Protein AF-A0A162JSU0-F1 (afdb_monomer)

Solvent-accessible surface area (backbone atoms only — not comparable to full-atom values): 11724 Å² total; per-residue (Å²): 136,84,83,82,78,82,77,82,79,79,75,83,67,74,73,76,82,69,76,77,49,70,70,57,51,49,60,60,46,55,93,64,70,74,73,91,55,86,62,48,56,55,68,79,64,43,77,61,47,75,46,80,57,93,50,35,40,37,35,24,47,92,90,39,80,76,45,76,42,82,47,71,96,59,81,68,54,66,90,44,34,64,65,50,47,54,54,45,4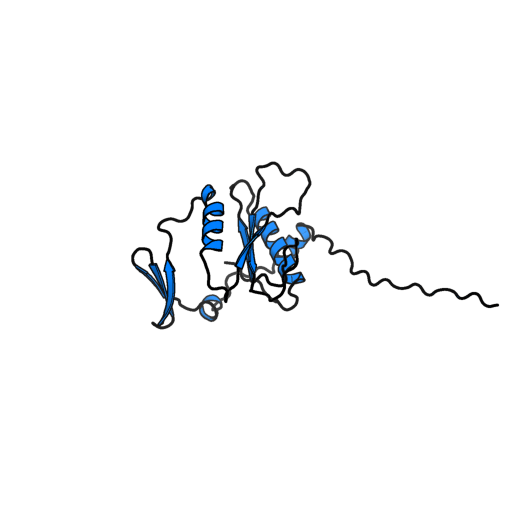6,72,71,52,59,71,71,89,75,27,48,62,44,78,45,72,79,72,88,66,84,75,85,71,59,93,83,71,64,48,40,34,38,35,34,28,49,77,66,100,74,88,88,74,101,61,90,66,40,63,45,49,79,43,78,48,71,45,63,70,53,90,82,65,53,70,67,59,55,48,51,54,43,49,52,57,52,48,49,31,40,73,48,28,81,84,59,89,77,84,83,87,133

InterPro domains:
  IPR040976 Fungal-type protein kinase [PF17667] (128-181)

Sequence (181 aa):
MPMNHPSPVTDFSCPPILAMDDDEIFQNIDGRMHGPMSGFIDKYFGRFQHTYQGSILELRKDERICGRYTVPSAAPLPNSFLPWFSDFATCELDSARGSWHTFSDNTVAEEKSACDYSVGFALHMPTSSVSGVKMQWDCAQVVGQFHPNDYLPYQDGLIQLCRSAHDVFISQPTRLFLHGL

Secondary structure (DSSP, 8-state):
-PPPPPPP---------PPPPHHHHHHHHTTT-----TTHIIIII---EEEEETTEEEEEETTEEEEEEE--SSPPPHHHHHHHHHHHHHH---TTS-EEEEEE--S--S---TT---EEEEEEP--S----SS--GGGEEEEEEE-SSTTS-HHHHHHHHHHHHHHHHHH-TT-------

Nearest PDB structures (foldseek):
  5vaf-assembly1_A  TM=5.004E-01  e=3.834E+00  Streptococcus gordonii
  7nky-assembly1_O  TM=2.509E-01  e=3.187E+00  Saccharomyces cerevisiae
  3e99-assembly1_A  TM=1.906E-01  e=2.997E+00  Burkholderia mallei ATCC 23344
  8p0w-assembly1_G  TM=2.218E-01  e=5.899E+00  Homo sapiens
  8p0w-assembly1_C  TM=2.180E-01  e=7.095E+00  Homo sapiens

Structure (mmCIF, N/CA/C/O backbone):
data_AF-A0A162JSU0-F1
#
_entry.id   AF-A0A162JSU0-F1
#
loop_
_atom_site.group_PDB
_atom_site.id
_atom_site.type_symbol
_atom_site.label_atom_id
_atom_site.label_alt_id
_atom_site.label_comp_id
_atom_site.label_asym_id
_atom_site.label_entity_id
_atom_site.label_seq_id
_atom_site.pdbx_PDB_ins_code
_atom_site.Cartn_x
_atom_site.Cartn_y
_atom_site.Cartn_z
_atom_site.occupancy
_atom_site.B_iso_or_equiv
_atom_site.auth_seq_id
_atom_site.auth_comp_id
_atom_site.auth_asym_id
_atom_site.auth_atom_id
_atom_site.pdbx_PDB_model_num
ATOM 1 N N . MET A 1 1 ? 33.461 2.318 59.985 1.00 44.62 1 MET A N 1
ATOM 2 C CA . MET A 1 1 ? 32.790 2.922 58.816 1.00 44.62 1 MET A CA 1
ATOM 3 C C . MET A 1 1 ? 32.563 1.821 57.792 1.00 44.62 1 MET A C 1
ATOM 5 O O . MET A 1 1 ? 33.555 1.234 57.378 1.00 44.62 1 MET A O 1
ATOM 9 N N . PRO A 1 2 ? 31.315 1.456 57.463 1.00 40.47 2 PRO A N 1
ATOM 10 C CA . PRO A 1 2 ? 31.041 0.469 56.425 1.00 40.47 2 PRO A CA 1
ATOM 11 C C . PRO A 1 2 ? 31.087 1.146 55.046 1.00 40.47 2 PRO A C 1
ATOM 13 O O . PRO A 1 2 ? 30.517 2.221 54.865 1.00 40.47 2 PRO A O 1
ATOM 16 N N . MET A 1 3 ? 31.797 0.544 54.089 1.00 39.72 3 MET A N 1
ATOM 17 C CA . MET A 1 3 ? 31.759 0.972 52.690 1.00 39.72 3 MET A CA 1
ATOM 18 C C . MET A 1 3 ? 30.447 0.499 52.061 1.00 39.72 3 MET A C 1
ATOM 20 O O . MET A 1 3 ? 30.190 -0.700 51.978 1.00 39.72 3 MET A O 1
ATOM 24 N N . ASN A 1 4 ? 29.621 1.452 51.629 1.00 43.53 4 ASN A N 1
ATOM 25 C CA . ASN A 1 4 ? 28.471 1.195 50.772 1.00 43.53 4 ASN A CA 1
ATOM 26 C C . ASN A 1 4 ? 28.971 0.706 49.408 1.00 43.53 4 ASN A C 1
ATOM 28 O O . ASN A 1 4 ? 29.636 1.452 48.690 1.00 43.53 4 ASN A O 1
ATOM 32 N N . HIS A 1 5 ? 28.622 -0.522 49.035 1.00 45.00 5 HIS A N 1
ATOM 33 C CA . HIS A 1 5 ? 28.646 -0.932 47.635 1.00 45.00 5 HIS A CA 1
ATOM 34 C C . HIS A 1 5 ? 27.428 -0.319 46.927 1.00 45.00 5 HIS A C 1
ATOM 36 O O . HIS A 1 5 ? 26.309 -0.495 47.414 1.00 45.00 5 HIS A O 1
ATOM 42 N N . PRO A 1 6 ? 27.597 0.392 45.799 1.00 46.72 6 PRO A N 1
ATOM 43 C CA . PRO A 1 6 ? 26.465 0.780 44.976 1.00 46.72 6 PRO A CA 1
ATOM 44 C C . PRO A 1 6 ? 25.964 -0.449 44.207 1.00 46.72 6 PRO A C 1
ATOM 46 O O . PRO A 1 6 ? 26.736 -1.135 43.538 1.00 46.72 6 PRO A O 1
ATOM 49 N N . SER A 1 7 ? 24.667 -0.736 44.319 1.00 43.66 7 SER A N 1
ATOM 50 C CA . SER A 1 7 ? 23.987 -1.715 43.469 1.00 43.66 7 SER A CA 1
ATOM 51 C C . SER A 1 7 ? 24.085 -1.291 41.998 1.00 43.66 7 SER A C 1
ATOM 53 O O . SER A 1 7 ? 23.970 -0.095 41.712 1.00 43.66 7 SER A O 1
ATOM 55 N N . PRO A 1 8 ? 24.262 -2.227 41.050 1.00 39.06 8 PRO A N 1
ATOM 56 C CA . PRO A 1 8 ? 24.269 -1.889 39.637 1.00 39.06 8 PRO A CA 1
ATOM 57 C C . PRO A 1 8 ? 22.857 -1.466 39.223 1.00 39.06 8 PRO A C 1
ATOM 59 O O . PRO A 1 8 ? 21.909 -2.247 39.303 1.00 39.06 8 PRO A O 1
ATOM 62 N N . VAL A 1 9 ? 22.725 -0.210 38.798 1.00 44.72 9 VAL A N 1
ATOM 63 C CA . VAL A 1 9 ? 21.535 0.287 38.106 1.00 44.72 9 VAL A CA 1
ATOM 64 C C . VAL A 1 9 ? 21.450 -0.499 36.804 1.00 44.72 9 VAL A C 1
ATOM 66 O O . VAL A 1 9 ? 22.294 -0.345 35.924 1.00 44.72 9 VAL A O 1
ATOM 69 N N . THR A 1 10 ? 20.488 -1.414 36.718 1.00 42.56 10 THR A N 1
ATOM 70 C CA . THR A 1 10 ? 20.175 -2.099 35.466 1.00 42.56 10 THR A CA 1
ATOM 71 C C . THR A 1 10 ? 19.497 -1.067 34.582 1.00 42.56 10 THR A C 1
ATOM 73 O O . THR A 1 10 ? 18.320 -0.757 34.754 1.00 42.56 10 THR A O 1
ATOM 76 N N . ASP A 1 11 ? 20.293 -0.451 33.718 1.00 36.88 11 ASP A N 1
ATOM 77 C CA . ASP A 1 11 ? 19.812 0.450 32.689 1.00 36.88 11 ASP A CA 1
ATOM 78 C C . ASP A 1 11 ? 18.966 -0.388 31.724 1.00 36.88 11 ASP A C 1
ATOM 80 O O . ASP A 1 11 ? 19.491 -1.189 30.949 1.00 36.88 11 ASP A O 1
ATOM 84 N N . PHE A 1 12 ? 17.640 -0.269 31.820 1.00 40.31 12 PHE A N 1
ATOM 85 C CA . PHE A 1 12 ? 16.712 -0.783 30.813 1.00 40.31 12 PHE A CA 1
ATOM 86 C C . PHE A 1 12 ? 16.782 0.132 29.589 1.00 40.31 12 PHE A C 1
ATOM 88 O O . PHE A 1 12 ? 15.798 0.753 29.188 1.00 40.31 12 PHE A O 1
ATOM 95 N N . SER A 1 13 ? 17.971 0.234 29.005 1.00 37.16 13 SER A N 1
ATOM 96 C CA . SER A 1 13 ? 18.109 0.736 27.655 1.00 37.16 13 SER A CA 1
ATOM 97 C C . SER A 1 13 ? 17.424 -0.297 26.770 1.00 37.16 13 SER A C 1
ATOM 99 O O . SER A 1 13 ? 17.858 -1.451 26.706 1.00 37.16 13 SER A O 1
ATOM 101 N N . CYS A 1 14 ? 16.292 0.082 26.164 1.00 32.22 14 CYS A N 1
ATOM 102 C CA . CYS A 1 14 ? 15.727 -0.680 25.056 1.00 32.22 14 CYS A CA 1
ATOM 103 C C . CYS A 1 14 ? 16.890 -1.014 24.119 1.00 32.22 14 CYS A C 1
ATOM 105 O O . CYS A 1 14 ? 17.626 -0.089 23.755 1.00 32.22 14 CYS A O 1
ATOM 107 N N . PRO A 1 15 ? 17.091 -2.291 23.745 1.00 34.84 15 PRO A N 1
ATOM 108 C CA . PRO A 1 15 ? 18.118 -2.596 22.771 1.00 34.84 15 PRO A CA 1
ATOM 109 C C . PRO A 1 15 ? 17.859 -1.708 21.549 1.00 34.84 15 PRO A C 1
ATOM 111 O O . PRO A 1 15 ? 16.688 -1.498 21.196 1.00 34.84 15 PRO A O 1
ATOM 114 N N . PRO A 1 16 ? 18.909 -1.130 20.938 1.00 43.69 16 PRO A N 1
ATOM 115 C CA . PRO A 1 16 ? 18.739 -0.474 19.654 1.00 43.69 16 PRO A CA 1
ATOM 116 C C . PRO A 1 16 ? 17.985 -1.462 18.773 1.00 43.69 16 PRO A C 1
ATOM 118 O O . PRO A 1 16 ? 18.331 -2.644 18.767 1.00 43.69 16 PRO A O 1
ATOM 121 N N . ILE A 1 17 ? 16.911 -1.001 18.127 1.00 50.44 17 ILE A N 1
ATOM 122 C CA . ILE A 1 17 ? 16.210 -1.778 17.107 1.00 50.44 17 ILE A CA 1
ATOM 123 C C . ILE A 1 17 ? 17.304 -2.136 16.106 1.00 50.44 17 ILE A C 1
ATOM 125 O O . ILE A 1 17 ? 17.739 -1.280 15.336 1.00 50.44 17 ILE A O 1
ATOM 129 N N . LEU A 1 18 ? 17.849 -3.348 16.224 1.00 47.66 18 LEU A N 1
ATOM 130 C CA . LEU A 1 18 ? 18.763 -3.890 15.242 1.00 47.66 18 LEU A CA 1
ATOM 131 C C . LEU A 1 18 ? 17.946 -3.853 13.965 1.00 47.66 18 LEU A C 1
ATOM 133 O O . LEU A 1 18 ? 16.843 -4.399 13.931 1.00 47.66 18 LEU A O 1
ATOM 137 N N . ALA A 1 19 ? 18.423 -3.091 12.983 1.00 58.75 19 ALA A N 1
ATOM 138 C CA . ALA A 1 19 ? 17.844 -3.129 11.657 1.00 58.75 19 ALA A CA 1
ATOM 139 C C . ALA A 1 19 ? 17.749 -4.612 11.286 1.00 58.75 19 ALA A C 1
ATOM 141 O O . ALA A 1 19 ? 18.774 -5.295 11.301 1.00 58.75 19 ALA A O 1
ATOM 142 N N . MET A 1 20 ? 16.525 -5.116 11.097 1.00 66.12 20 MET A N 1
ATOM 143 C CA . MET A 1 20 ? 16.338 -6.498 10.673 1.00 66.12 20 MET A CA 1
ATOM 144 C C . MET A 1 20 ? 17.132 -6.683 9.384 1.00 66.12 20 MET A C 1
ATOM 146 O O . MET A 1 20 ? 17.005 -5.886 8.451 1.00 66.12 20 MET A O 1
ATOM 150 N N . ASP A 1 21 ? 17.960 -7.715 9.374 1.00 79.50 21 ASP A N 1
ATOM 151 C CA . ASP A 1 21 ? 18.640 -8.182 8.176 1.00 79.50 21 ASP A CA 1
ATOM 152 C C . ASP A 1 21 ? 17.596 -8.688 7.164 1.00 79.50 21 ASP A C 1
ATOM 154 O O . ASP A 1 21 ? 16.512 -9.150 7.534 1.00 79.50 21 ASP A O 1
ATOM 158 N N . ASP A 1 22 ? 17.913 -8.603 5.878 1.00 79.25 22 ASP A N 1
ATOM 159 C CA . ASP A 1 22 ? 17.040 -9.038 4.790 1.00 79.25 22 ASP A CA 1
ATOM 160 C C . ASP A 1 22 ? 16.667 -10.506 4.904 1.00 79.25 22 ASP A C 1
ATOM 162 O O . ASP A 1 22 ? 15.515 -10.866 4.649 1.00 79.25 22 ASP A O 1
ATOM 166 N N . ASP A 1 23 ? 17.589 -11.338 5.383 1.00 77.25 23 ASP A N 1
ATOM 167 C CA . ASP A 1 23 ? 17.327 -12.751 5.636 1.00 77.25 23 ASP A CA 1
ATOM 168 C C . ASP A 1 23 ? 16.263 -12.958 6.730 1.00 77.25 23 ASP A C 1
ATOM 170 O O . ASP A 1 23 ? 15.413 -13.846 6.615 1.00 77.25 23 ASP A O 1
ATOM 174 N N . GLU A 1 24 ? 16.252 -12.123 7.772 1.00 79.31 24 GLU A N 1
ATOM 175 C CA . GLU A 1 24 ? 15.241 -12.172 8.836 1.00 79.31 24 GLU A CA 1
ATOM 176 C C . GLU A 1 24 ? 13.870 -11.723 8.315 1.00 79.31 24 GLU A C 1
ATOM 178 O O . GLU A 1 24 ? 12.842 -12.340 8.615 1.00 79.31 24 GLU A O 1
ATOM 183 N N . ILE A 1 25 ? 13.854 -10.690 7.469 1.00 78.81 25 ILE A N 1
ATOM 184 C CA . ILE A 1 25 ? 12.640 -10.211 6.805 1.00 78.81 25 ILE A CA 1
ATOM 185 C C . ILE A 1 25 ? 12.076 -11.300 5.894 1.00 78.81 25 ILE A C 1
ATOM 187 O O . ILE A 1 25 ? 10.884 -11.605 5.983 1.00 78.81 25 ILE A O 1
ATOM 191 N N . PHE A 1 26 ? 12.912 -11.951 5.083 1.00 75.94 26 PHE A N 1
ATOM 192 C CA . PHE A 1 26 ? 12.485 -13.065 4.238 1.00 75.94 26 PHE A CA 1
ATOM 193 C C . PHE A 1 26 ? 11.900 -14.218 5.032 1.00 75.94 26 PHE A C 1
ATOM 195 O O . PHE A 1 26 ? 10.827 -14.705 4.684 1.00 75.94 26 PHE A O 1
ATOM 202 N N . GLN A 1 27 ? 12.558 -14.632 6.112 1.00 78.00 27 GLN A N 1
ATOM 203 C CA . GLN A 1 27 ? 12.054 -15.709 6.966 1.00 78.00 27 GLN A CA 1
ATOM 204 C C . GLN A 1 27 ? 10.723 -15.350 7.633 1.00 78.00 27 GLN A C 1
ATOM 206 O O . GLN A 1 27 ? 9.899 -16.228 7.887 1.00 78.00 27 GLN A O 1
ATOM 211 N N . ASN A 1 28 ? 10.493 -14.068 7.925 1.00 72.94 28 ASN A N 1
ATOM 212 C CA . ASN A 1 28 ? 9.233 -13.606 8.497 1.00 72.94 28 ASN A CA 1
ATOM 213 C C . ASN A 1 28 ? 8.107 -13.569 7.451 1.00 72.94 28 ASN A C 1
ATOM 215 O O . ASN A 1 28 ? 6.953 -13.846 7.770 1.00 72.94 28 ASN A O 1
ATOM 219 N N . ILE A 1 29 ? 8.432 -13.252 6.198 1.00 72.06 29 ILE A N 1
ATOM 220 C CA . ILE A 1 29 ? 7.492 -13.301 5.073 1.00 72.06 29 ILE A CA 1
ATOM 221 C C . ILE A 1 29 ? 7.140 -14.756 4.727 1.00 72.06 29 ILE A C 1
ATOM 223 O O . ILE A 1 29 ? 5.970 -15.075 4.469 1.00 72.06 29 ILE A O 1
ATOM 227 N N . ASP A 1 30 ? 8.147 -15.630 4.709 1.00 68.75 30 ASP A N 1
ATOM 228 C CA . ASP A 1 30 ? 8.011 -17.014 4.274 1.00 68.75 30 ASP A CA 1
ATOM 229 C C . ASP A 1 30 ? 7.027 -17.785 5.169 1.00 68.75 30 ASP A C 1
ATOM 231 O O . ASP A 1 30 ? 7.063 -17.742 6.400 1.00 68.75 30 ASP A O 1
ATOM 235 N N . GLY A 1 31 ? 6.050 -18.435 4.539 1.00 67.06 31 GLY A N 1
ATOM 236 C CA . GLY A 1 31 ? 4.953 -19.131 5.220 1.00 67.06 31 GLY A CA 1
ATOM 237 C C . GLY A 1 31 ? 3.906 -18.251 5.929 1.00 67.06 31 GLY A C 1
ATOM 238 O O . GLY A 1 31 ? 2.900 -18.798 6.391 1.00 67.06 31 GLY A O 1
ATOM 239 N N . ARG A 1 32 ? 4.081 -16.920 6.004 1.00 71.12 32 ARG A N 1
ATOM 240 C CA . ARG A 1 32 ? 3.115 -15.982 6.631 1.00 71.12 32 ARG A CA 1
ATOM 241 C C . ARG A 1 32 ? 2.343 -15.123 5.634 1.00 71.12 32 ARG A C 1
ATOM 243 O O . ARG A 1 32 ? 1.317 -14.541 5.986 1.00 71.12 32 ARG A O 1
ATOM 250 N N . MET A 1 33 ? 2.794 -15.067 4.383 1.00 70.06 33 MET A N 1
ATOM 251 C CA . MET A 1 33 ? 1.976 -14.551 3.291 1.00 70.06 33 MET A CA 1
ATOM 252 C C . MET A 1 33 ? 0.903 -15.571 2.922 1.00 70.06 33 MET A C 1
ATOM 254 O O . MET A 1 33 ? 1.187 -16.666 2.436 1.00 70.06 33 MET A O 1
ATOM 258 N N . HIS A 1 34 ? -0.352 -15.195 3.128 1.00 69.00 34 HIS A N 1
ATOM 259 C CA . HIS A 1 34 ? -1.486 -15.983 2.674 1.00 69.00 34 HIS A CA 1
ATOM 260 C C . HIS A 1 34 ? -2.023 -15.401 1.370 1.00 69.00 34 HIS A C 1
ATOM 262 O O . HIS A 1 34 ? -2.176 -14.187 1.234 1.00 69.00 34 HIS A O 1
ATOM 268 N N . GLY A 1 35 ? -2.334 -16.281 0.417 1.00 69.81 35 GLY A N 1
ATOM 269 C CA . GLY A 1 35 ? -3.073 -15.895 -0.780 1.00 69.81 35 GLY A CA 1
ATOM 270 C C . GLY A 1 35 ? -4.483 -15.384 -0.448 1.00 69.81 35 GLY A C 1
ATOM 271 O O . GLY A 1 35 ? -4.892 -15.371 0.718 1.00 69.81 35 GLY A O 1
ATOM 272 N N . PRO A 1 36 ? -5.265 -14.991 -1.468 1.00 70.12 36 PRO A N 1
ATOM 273 C CA . PRO A 1 36 ? -6.611 -14.465 -1.276 1.00 70.12 36 PRO A CA 1
ATOM 274 C C . PRO A 1 36 ? -7.468 -15.409 -0.422 1.00 70.12 36 PRO A C 1
ATOM 276 O O . PRO A 1 36 ? -7.782 -16.530 -0.823 1.00 70.12 36 PRO A O 1
ATOM 279 N N . MET A 1 37 ? -7.855 -14.957 0.773 1.00 73.50 37 MET A N 1
ATOM 280 C CA . MET A 1 37 ? -8.744 -15.724 1.641 1.00 73.50 37 MET A CA 1
ATOM 281 C C . MET A 1 37 ? -10.152 -15.751 1.040 1.00 73.50 37 MET A C 1
ATOM 283 O O . MET A 1 37 ? -10.737 -14.704 0.748 1.00 73.50 37 MET A O 1
ATOM 287 N N . SER A 1 38 ? -10.715 -16.952 0.872 1.00 77.12 38 SER A N 1
ATOM 288 C CA . SER A 1 38 ? -12.068 -17.123 0.332 1.00 77.12 38 SER A CA 1
ATOM 289 C C . SER A 1 38 ? -13.083 -16.303 1.135 1.00 77.12 38 SER A C 1
ATOM 291 O O . SER A 1 38 ? -13.097 -16.337 2.365 1.00 77.12 38 SER A O 1
ATOM 293 N N . GLY A 1 39 ? -13.905 -15.521 0.435 1.00 77.62 39 GLY A N 1
ATOM 294 C CA . GLY A 1 39 ? -14.916 -14.652 1.037 1.00 77.62 39 GLY A CA 1
ATOM 295 C C . GLY A 1 39 ? -14.384 -13.392 1.733 1.00 77.62 39 GLY A C 1
ATOM 296 O O . GLY A 1 39 ? -15.192 -12.546 2.105 1.00 77.62 39 GLY A O 1
ATOM 297 N N . PHE A 1 40 ? -13.065 -13.205 1.893 1.00 77.00 40 PHE A N 1
ATOM 298 C CA . PHE A 1 40 ? -12.503 -11.984 2.490 1.00 77.00 40 PHE A CA 1
ATOM 299 C C . PHE A 1 40 ? -12.801 -10.756 1.624 1.00 77.00 40 PHE A C 1
ATOM 301 O O . PHE A 1 40 ? -13.334 -9.762 2.119 1.00 77.00 40 PHE A O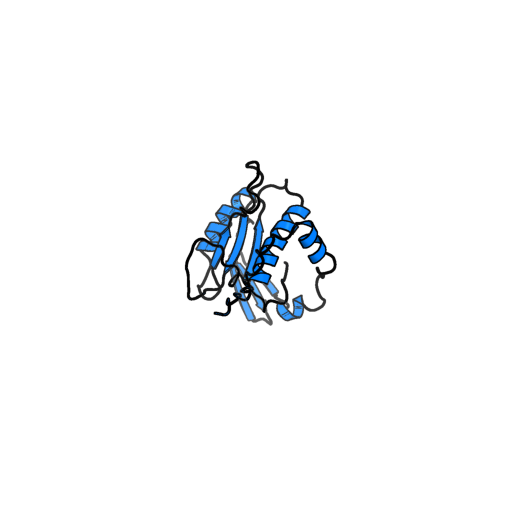 1
ATOM 308 N N . ILE A 1 41 ? -12.532 -10.858 0.318 1.00 71.69 41 ILE A N 1
ATOM 309 C CA . ILE A 1 41 ? -12.833 -9.792 -0.644 1.00 71.69 41 ILE A CA 1
ATOM 310 C C . ILE A 1 41 ? -14.335 -9.491 -0.658 1.00 71.69 41 ILE A C 1
ATOM 312 O O . ILE A 1 41 ? -14.726 -8.348 -0.444 1.00 71.69 41 ILE A O 1
ATOM 316 N N . ASP A 1 42 ? -15.187 -10.514 -0.777 1.00 76.50 42 ASP A N 1
ATOM 317 C CA . ASP A 1 42 ? -16.646 -10.339 -0.735 1.00 76.50 42 ASP A CA 1
ATOM 318 C C . ASP A 1 42 ? -17.128 -9.685 0.577 1.00 76.50 42 ASP A C 1
ATOM 320 O O . ASP A 1 42 ? -18.043 -8.863 0.561 1.00 76.50 42 ASP A O 1
ATOM 324 N N . LYS A 1 43 ? -16.516 -10.014 1.724 1.00 78.88 43 LYS A N 1
ATOM 325 C CA . LYS A 1 43 ? -16.915 -9.502 3.044 1.00 78.88 43 LYS A CA 1
ATOM 326 C C . LYS A 1 43 ? -16.523 -8.041 3.263 1.00 78.88 43 LYS A C 1
ATOM 328 O O . LYS A 1 43 ? -17.351 -7.257 3.726 1.00 78.88 43 LYS A O 1
ATOM 333 N N . TYR A 1 44 ? -15.267 -7.689 2.992 1.00 70.94 44 TYR A N 1
ATOM 334 C CA . TYR A 1 44 ? -14.717 -6.369 3.334 1.00 70.94 44 TYR A CA 1
ATOM 335 C C . TYR A 1 44 ? -14.783 -5.385 2.174 1.00 70.94 44 TYR A C 1
ATOM 337 O O . TYR A 1 44 ? -15.051 -4.203 2.381 1.00 70.94 44 TYR A O 1
ATOM 345 N N . PHE A 1 45 ? -14.601 -5.884 0.957 1.00 71.00 45 PHE A N 1
ATOM 346 C CA . PHE A 1 45 ? -14.623 -5.081 -0.254 1.00 71.00 45 PHE A CA 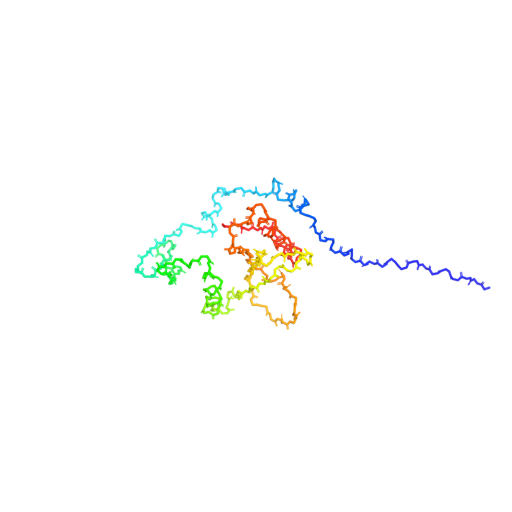1
ATOM 347 C C . PHE A 1 45 ? -15.934 -5.240 -1.018 1.00 71.00 45 PHE A C 1
ATOM 349 O O . PHE A 1 45 ? -16.181 -4.458 -1.914 1.00 71.00 45 PHE A O 1
ATOM 356 N N . G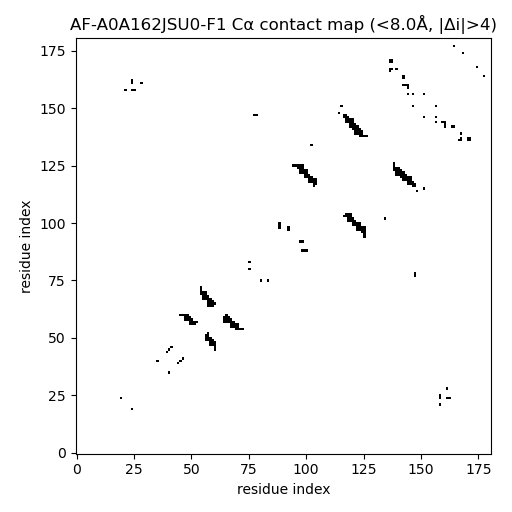LY A 1 46 ? -16.838 -6.149 -0.635 1.00 67.50 46 GLY A N 1
ATOM 357 C CA . GLY A 1 46 ? -18.160 -6.252 -1.254 1.00 67.50 46 GLY A CA 1
ATOM 358 C C . GLY A 1 46 ? -18.121 -6.565 -2.753 1.00 67.50 46 GLY A C 1
ATOM 359 O O . GLY A 1 46 ? -17.091 -6.538 -3.422 1.00 67.50 46 GLY A O 1
ATOM 360 N N . ARG A 1 47 ? -19.293 -6.824 -3.328 1.00 73.06 47 ARG A N 1
ATOM 361 C CA . ARG A 1 47 ? -19.445 -6.866 -4.786 1.00 73.06 47 ARG A CA 1
ATOM 362 C C . ARG A 1 47 ? -19.717 -5.460 -5.290 1.00 73.06 47 ARG A C 1
ATOM 364 O O . ARG A 1 47 ? -20.864 -5.113 -5.570 1.00 73.06 47 ARG A O 1
ATOM 371 N N . PHE A 1 48 ? -18.675 -4.633 -5.348 1.00 77.56 48 PHE A N 1
ATOM 372 C CA . PHE A 1 48 ? -18.809 -3.344 -6.010 1.00 77.56 48 PHE A CA 1
ATOM 373 C C . PHE A 1 48 ? -19.079 -3.570 -7.496 1.00 77.56 48 PHE A C 1
ATOM 375 O O . PHE A 1 48 ? -18.303 -4.212 -8.204 1.00 77.56 48 PHE A O 1
ATOM 382 N N . GLN A 1 49 ? -20.186 -3.022 -7.974 1.00 82.12 49 GLN A N 1
ATOM 383 C CA . GLN A 1 49 ? -20.418 -2.873 -9.399 1.00 82.12 49 GLN A CA 1
ATOM 384 C C . GLN A 1 49 ? -19.733 -1.583 -9.823 1.00 82.12 49 GLN A C 1
ATOM 386 O O . GLN A 1 49 ? -19.986 -0.525 -9.247 1.00 82.12 49 GLN A O 1
ATOM 391 N N . HIS A 1 50 ? -18.858 -1.668 -10.814 1.00 83.88 50 HIS A N 1
ATOM 392 C CA . HIS A 1 50 ? -18.244 -0.496 -11.408 1.00 83.88 50 HIS A CA 1
ATOM 393 C C . HIS A 1 50 ? -18.889 -0.223 -12.762 1.00 83.88 50 HIS A C 1
ATOM 395 O O . HIS A 1 50 ? -19.111 -1.136 -13.556 1.00 83.88 50 HIS A O 1
ATOM 401 N N . THR A 1 51 ? -19.196 1.042 -13.029 1.00 84.94 51 THR A N 1
ATOM 402 C CA . THR A 1 51 ? -19.629 1.487 -14.355 1.00 84.94 51 THR A CA 1
ATOM 403 C C . THR A 1 51 ? -18.759 2.644 -14.802 1.00 84.94 51 THR A C 1
ATOM 405 O O . THR A 1 51 ? -18.442 3.533 -14.012 1.00 84.94 51 THR A O 1
ATOM 408 N N . TYR A 1 52 ? -18.346 2.604 -16.064 1.00 83.19 52 TYR A N 1
ATOM 409 C CA . TYR A 1 52 ? -17.513 3.629 -16.669 1.00 83.19 52 TYR A CA 1
ATOM 410 C C . TYR A 1 52 ? -18.377 4.507 -17.574 1.00 83.19 52 TYR A C 1
ATOM 412 O O . TYR A 1 52 ? -19.021 4.007 -18.499 1.00 83.19 52 TYR A O 1
ATOM 420 N N . GLN A 1 53 ? -18.424 5.806 -17.292 1.00 81.62 53 GLN A N 1
ATOM 421 C CA . GLN A 1 53 ? -19.143 6.803 -18.083 1.00 81.62 53 GLN A CA 1
ATOM 422 C C . GLN A 1 53 ? -18.177 7.918 -18.483 1.00 81.62 53 GLN A C 1
ATOM 424 O O . GLN A 1 53 ? -17.913 8.837 -17.708 1.00 81.62 53 GLN A O 1
ATOM 429 N N . GLY A 1 54 ? -17.636 7.851 -19.700 1.00 83.06 54 GLY A N 1
ATOM 430 C CA . GLY A 1 54 ? -16.661 8.842 -20.164 1.00 83.06 54 GLY A CA 1
ATOM 431 C C . GLY A 1 54 ? -15.368 8.749 -19.360 1.00 83.06 54 GLY A C 1
ATOM 432 O O . GLY A 1 54 ? -14.678 7.760 -19.486 1.00 83.06 54 GLY A O 1
ATOM 433 N N . SER A 1 55 ? -15.039 9.750 -18.543 1.00 82.44 55 SER A N 1
ATOM 434 C CA . SER A 1 55 ? -13.891 9.725 -17.618 1.00 82.44 55 SER A CA 1
ATOM 435 C C . SER A 1 55 ? -14.287 9.420 -16.170 1.00 82.44 55 SER A C 1
ATOM 437 O O . SER A 1 55 ? -13.463 9.543 -15.269 1.00 82.44 55 SER A O 1
ATOM 439 N N . ILE A 1 56 ? -15.545 9.055 -15.911 1.00 86.00 56 ILE A N 1
ATOM 440 C CA . ILE A 1 56 ? -16.063 8.849 -14.556 1.00 86.00 56 ILE A CA 1
ATOM 441 C C . ILE A 1 56 ? -16.240 7.354 -14.292 1.00 86.00 56 ILE A C 1
ATOM 443 O O . ILE A 1 56 ? -17.003 6.673 -14.978 1.00 86.00 56 ILE A O 1
ATOM 447 N N . LEU A 1 57 ? -15.570 6.859 -13.254 1.00 86.12 57 LEU A N 1
ATOM 448 C CA . LEU A 1 57 ? -15.809 5.559 -12.642 1.00 86.12 57 LEU A CA 1
ATOM 449 C C . LEU A 1 57 ? -16.810 5.718 -11.500 1.00 86.12 57 LEU A C 1
ATOM 451 O O . LEU A 1 57 ? -16.516 6.347 -10.484 1.00 86.12 57 LEU A O 1
ATOM 455 N N . GLU A 1 58 ? -17.988 5.127 -11.653 1.00 89.94 58 GLU A N 1
ATOM 456 C CA . GLU A 1 58 ? -18.997 5.061 -10.602 1.00 89.94 58 GLU A CA 1
ATOM 457 C C . GLU A 1 58 ? -18.948 3.687 -9.926 1.00 89.94 58 GLU A C 1
ATOM 459 O O . GLU A 1 58 ? -19.169 2.663 -10.576 1.00 89.94 58 GLU A O 1
ATOM 464 N N . LEU A 1 59 ? -18.667 3.675 -8.619 1.00 86.69 59 LEU A N 1
ATOM 465 C CA . LEU A 1 59 ? -18.723 2.485 -7.772 1.00 86.69 59 LEU A CA 1
ATOM 466 C C . LEU A 1 59 ? -20.093 2.402 -7.104 1.00 86.69 59 LEU A C 1
ATOM 468 O O . LEU A 1 59 ? -20.519 3.337 -6.418 1.00 86.69 59 LEU A O 1
ATOM 472 N N . ARG A 1 60 ? -20.767 1.265 -7.261 1.00 85.81 60 ARG A N 1
ATOM 473 C CA . ARG A 1 60 ? -22.055 0.960 -6.635 1.00 85.81 60 ARG A CA 1
ATOM 474 C C . ARG A 1 60 ? -21.959 -0.258 -5.734 1.00 85.81 60 ARG A C 1
ATOM 476 O O . ARG A 1 60 ? -21.288 -1.227 -6.073 1.00 85.81 60 ARG A O 1
ATOM 483 N N . LYS A 1 61 ? -22.698 -0.238 -4.632 1.00 85.44 61 LYS A N 1
ATOM 484 C CA . LYS A 1 61 ? -22.946 -1.394 -3.768 1.00 85.44 61 LYS A CA 1
ATOM 485 C C . LYS A 1 61 ? -24.444 -1.479 -3.518 1.00 85.44 61 LYS A C 1
ATOM 487 O O . LYS A 1 61 ? -25.033 -0.487 -3.098 1.00 85.44 61 LYS A O 1
ATOM 492 N N . ASP A 1 62 ? -25.045 -2.632 -3.806 1.00 84.44 62 ASP A N 1
ATOM 493 C CA . ASP A 1 62 ? -26.487 -2.869 -3.633 1.00 84.44 62 ASP A CA 1
ATOM 494 C C . ASP A 1 62 ? -27.339 -1.750 -4.270 1.00 84.44 62 ASP A C 1
ATOM 496 O O . ASP A 1 62 ? -28.173 -1.127 -3.621 1.00 84.44 62 ASP A O 1
ATOM 500 N N . GLU A 1 63 ? -27.037 -1.428 -5.536 1.00 80.94 63 GLU A N 1
ATOM 501 C CA . GLU A 1 63 ? -27.657 -0.355 -6.344 1.00 80.94 63 GLU A CA 1
ATOM 502 C C . GLU A 1 63 ? -27.422 1.087 -5.856 1.00 80.94 63 GLU A C 1
ATOM 504 O O . GLU A 1 63 ? -27.720 2.044 -6.577 1.00 80.94 63 GLU A O 1
ATOM 509 N N . ARG A 1 64 ? -26.805 1.281 -4.687 1.00 83.62 64 ARG A N 1
ATOM 510 C CA . ARG A 1 64 ? -26.443 2.600 -4.164 1.00 83.62 64 ARG A CA 1
ATOM 511 C C . ARG A 1 64 ? -25.064 3.024 -4.657 1.00 83.62 64 ARG A C 1
ATOM 513 O O . ARG A 1 64 ? -24.103 2.266 -4.572 1.00 83.62 64 ARG A O 1
ATOM 520 N N . ILE A 1 65 ? -24.945 4.269 -5.113 1.00 84.81 65 ILE A N 1
ATOM 521 C CA . ILE A 1 65 ? -23.656 4.864 -5.485 1.00 84.81 65 ILE A CA 1
ATOM 522 C C . ILE A 1 65 ? -22.834 5.109 -4.215 1.00 84.81 65 ILE A C 1
ATOM 524 O O . ILE A 1 65 ? -23.266 5.833 -3.316 1.00 84.81 65 ILE A O 1
ATOM 528 N N . CYS A 1 66 ? -21.656 4.495 -4.150 1.00 82.06 66 CYS A N 1
ATOM 529 C CA . CYS A 1 66 ? -20.702 4.608 -3.047 1.00 82.06 66 CYS A CA 1
ATOM 530 C C . CYS A 1 66 ? -19.561 5.579 -3.354 1.00 82.06 66 CYS A C 1
ATOM 532 O O . CYS A 1 66 ? -18.959 6.111 -2.425 1.00 82.06 66 CYS A O 1
ATOM 534 N N . GLY A 1 67 ? -19.276 5.822 -4.633 1.00 81.00 67 GLY A N 1
ATOM 535 C CA . GLY A 1 67 ? -18.242 6.760 -5.042 1.00 81.00 67 GLY A CA 1
ATOM 536 C C . GLY A 1 67 ? -18.290 7.053 -6.533 1.00 81.00 67 GLY A C 1
ATOM 537 O O . GLY A 1 67 ? -18.759 6.236 -7.328 1.00 81.00 67 GLY A O 1
ATOM 538 N N . ARG A 1 68 ? -17.809 8.239 -6.897 1.00 84.81 68 ARG A N 1
ATOM 539 C CA . ARG A 1 68 ? -17.555 8.651 -8.275 1.00 84.81 68 ARG A CA 1
ATOM 540 C C . ARG A 1 68 ? -16.138 9.184 -8.332 1.00 84.81 68 ARG A C 1
ATOM 542 O O . ARG A 1 68 ? -15.810 10.096 -7.580 1.00 84.81 68 ARG A O 1
ATOM 549 N N . TYR A 1 69 ? -15.337 8.609 -9.210 1.00 79.62 69 TYR A N 1
ATOM 550 C CA . TYR A 1 69 ? -13.924 8.923 -9.346 1.00 79.62 69 TYR A CA 1
ATOM 551 C C . TYR A 1 69 ? -13.662 9.343 -10.779 1.00 79.62 69 TYR A C 1
ATOM 553 O O . TYR A 1 69 ? -14.126 8.688 -11.713 1.00 79.62 69 TYR A O 1
ATOM 561 N N . THR A 1 70 ? -12.919 10.426 -10.959 1.00 80.94 70 THR A N 1
ATOM 562 C CA . THR A 1 70 ? -12.416 10.785 -12.282 1.00 80.94 70 THR A CA 1
ATOM 563 C C . THR A 1 70 ? -11.223 9.889 -12.572 1.00 80.94 70 THR A C 1
ATOM 565 O O . THR A 1 70 ? -10.195 9.987 -11.911 1.00 80.94 70 THR A O 1
ATOM 568 N N . VAL A 1 71 ? -11.361 8.996 -13.544 1.00 75.19 71 VAL A N 1
ATOM 569 C CA . VAL A 1 71 ? -10.268 8.141 -13.998 1.00 75.19 71 VAL A CA 1
ATOM 570 C C . VAL A 1 71 ? -9.534 8.872 -15.116 1.00 75.19 71 VAL A C 1
ATOM 572 O O . VAL A 1 71 ? -10.169 9.243 -16.111 1.00 75.19 71 VAL A O 1
ATOM 575 N N . PRO A 1 72 ? -8.214 9.078 -14.986 1.00 69.69 72 PRO A N 1
ATOM 576 C CA . PRO A 1 72 ? -7.395 9.594 -16.074 1.00 69.69 72 PRO A CA 1
ATOM 577 C C . PRO A 1 72 ? -7.594 8.762 -17.347 1.00 69.69 72 PRO A C 1
ATOM 579 O O . PRO A 1 72 ? -7.677 7.537 -17.286 1.00 69.69 72 PRO A O 1
ATOM 582 N N . SER A 1 73 ? -7.661 9.411 -18.514 1.00 66.75 73 SER A N 1
ATOM 583 C CA . SER A 1 73 ? -7.888 8.712 -19.792 1.00 66.75 73 SER A CA 1
ATOM 584 C C . SER A 1 73 ? -6.762 7.739 -20.165 1.00 66.75 73 SER A C 1
ATOM 586 O O . SER A 1 73 ? -6.959 6.871 -21.012 1.00 66.75 73 SER A O 1
ATOM 588 N N . ALA A 1 74 ? -5.597 7.878 -19.532 1.00 69.69 74 ALA A N 1
ATOM 589 C CA . ALA A 1 74 ? -4.492 6.940 -19.583 1.00 69.69 74 ALA A CA 1
ATOM 590 C C . ALA A 1 74 ? -3.807 6.890 -18.213 1.00 69.69 74 ALA A C 1
ATOM 592 O O . ALA A 1 74 ? -3.677 7.918 -17.544 1.00 69.69 74 ALA A O 1
ATOM 593 N N . ALA A 1 75 ? -3.350 5.702 -17.812 1.00 72.94 75 ALA A N 1
ATOM 594 C CA . ALA A 1 75 ? -2.418 5.583 -16.699 1.00 72.94 75 ALA A CA 1
ATOM 595 C C . ALA A 1 75 ? -1.149 6.399 -17.013 1.00 72.94 75 ALA A C 1
ATOM 597 O O . ALA A 1 75 ? -0.731 6.433 -18.178 1.00 72.94 75 ALA A O 1
ATOM 598 N N . PRO A 1 76 ? -0.533 7.060 -16.018 1.00 79.62 76 PRO A N 1
ATOM 599 C CA . PRO A 1 76 ? 0.735 7.736 -16.243 1.00 79.62 76 PRO A CA 1
ATOM 600 C C . PRO A 1 76 ? 1.776 6.720 -16.728 1.00 79.62 76 PRO A C 1
ATOM 602 O O . PRO A 1 76 ? 1.824 5.580 -16.262 1.00 79.62 76 PRO A O 1
ATOM 605 N N . LEU A 1 77 ? 2.635 7.138 -17.656 1.00 81.75 77 LEU A N 1
ATOM 606 C CA . LEU A 1 77 ? 3.836 6.374 -17.985 1.00 81.75 77 LEU A CA 1
ATOM 607 C C . LEU A 1 77 ? 4.713 6.257 -16.726 1.00 81.75 77 LEU A C 1
ATOM 609 O O . LEU A 1 77 ? 4.717 7.206 -15.936 1.00 81.75 77 LEU A O 1
ATOM 613 N N . PRO A 1 78 ? 5.502 5.181 -16.545 1.00 78.88 78 PRO A N 1
ATOM 614 C CA . PRO A 1 78 ? 6.339 5.005 -15.352 1.00 78.88 78 PRO A CA 1
ATOM 615 C C . PRO A 1 78 ? 7.218 6.225 -15.029 1.00 78.88 78 PRO A C 1
ATOM 617 O O . PRO A 1 78 ? 7.261 6.693 -13.896 1.00 78.88 78 PRO A O 1
ATOM 620 N N . ASN A 1 79 ? 7.828 6.840 -16.045 1.00 81.50 79 ASN A N 1
ATOM 621 C CA . ASN A 1 79 ? 8.654 8.046 -15.892 1.00 81.50 79 ASN A CA 1
ATOM 622 C C . ASN A 1 79 ? 7.870 9.320 -15.511 1.00 81.50 79 ASN A C 1
ATOM 624 O O . ASN A 1 79 ? 8.462 10.297 -15.060 1.00 81.50 79 ASN A O 1
ATOM 628 N N . SER A 1 80 ? 6.552 9.318 -15.696 1.00 85.00 80 SER A N 1
ATOM 629 C CA . SER A 1 80 ? 5.636 10.408 -15.343 1.00 85.00 80 SER A CA 1
ATOM 630 C C . SER A 1 80 ? 4.804 10.109 -14.095 1.00 85.00 80 SER A C 1
ATOM 632 O O . SER A 1 80 ? 4.072 10.984 -13.637 1.00 85.00 80 SER A O 1
ATOM 634 N N . PHE A 1 81 ? 4.928 8.902 -13.528 1.00 86.00 81 PHE A N 1
ATOM 635 C CA . PHE A 1 81 ? 4.142 8.468 -12.377 1.00 86.00 81 PHE A CA 1
ATOM 636 C C . PHE A 1 81 ? 4.403 9.336 -11.149 1.00 86.00 81 PHE A C 1
ATOM 638 O O . PHE A 1 81 ? 3.451 9.790 -10.534 1.00 86.00 81 PHE A O 1
ATOM 645 N N . LEU A 1 82 ? 5.666 9.609 -10.809 1.00 85.69 82 LEU A N 1
ATOM 646 C CA . LEU A 1 82 ? 5.999 10.408 -9.624 1.00 85.69 82 LEU A CA 1
ATOM 647 C C . LEU A 1 82 ? 5.478 11.855 -9.707 1.00 85.69 82 LEU A C 1
ATOM 649 O O . LEU A 1 82 ? 4.812 12.277 -8.761 1.00 85.69 82 LEU A O 1
ATOM 653 N N . PRO A 1 83 ? 5.694 12.603 -10.813 1.00 85.50 83 PRO A N 1
ATOM 654 C CA . PRO A 1 83 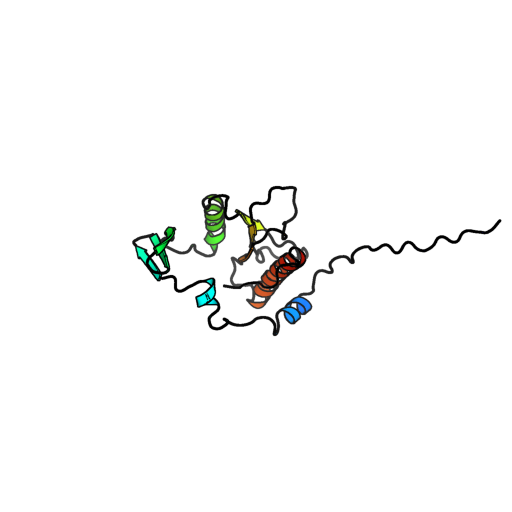? 5.051 13.903 -11.002 1.00 85.50 83 PRO A CA 1
ATOM 655 C C . PRO A 1 83 ? 3.524 13.827 -10.901 1.00 85.50 83 PRO A C 1
ATOM 657 O O . PRO A 1 83 ? 2.922 14.578 -10.139 1.00 85.50 83 PRO A O 1
ATOM 660 N N . TRP A 1 84 ? 2.905 12.867 -11.597 1.00 86.19 84 TRP A N 1
ATOM 661 C CA . TRP A 1 84 ? 1.456 12.672 -11.563 1.00 86.19 84 TRP A CA 1
ATOM 662 C C . TRP A 1 84 ? 0.936 12.368 -10.152 1.00 86.19 84 TRP A C 1
ATOM 664 O O . TRP A 1 84 ? -0.074 12.927 -9.734 1.00 86.19 84 TRP A O 1
ATOM 674 N N . PHE A 1 85 ? 1.626 11.505 -9.403 1.00 85.06 85 PHE A N 1
ATOM 675 C CA . PHE A 1 85 ? 1.242 11.122 -8.050 1.00 85.06 85 PHE A CA 1
ATOM 676 C C . PHE A 1 85 ? 1.380 12.298 -7.084 1.00 85.06 85 PHE A C 1
ATOM 678 O O . PHE A 1 85 ? 0.534 12.469 -6.214 1.00 85.06 85 PHE A O 1
ATOM 685 N N . SER A 1 86 ? 2.409 13.133 -7.248 1.00 82.94 86 SER A N 1
ATOM 686 C CA . SER A 1 86 ? 2.567 14.359 -6.462 1.00 82.94 86 SER A CA 1
ATOM 687 C C . SER A 1 86 ? 1.407 15.328 -6.705 1.00 82.94 86 SER A C 1
ATOM 689 O O . SER A 1 86 ? 0.828 15.856 -5.755 1.00 82.94 86 SER A O 1
ATOM 691 N N . ASP A 1 87 ? 1.016 15.528 -7.964 1.00 82.31 87 ASP A N 1
ATOM 692 C CA . ASP A 1 87 ? -0.138 16.366 -8.303 1.00 82.31 87 ASP A CA 1
ATOM 693 C C . ASP A 1 87 ? -1.435 15.766 -7.736 1.00 82.31 87 ASP A C 1
ATOM 695 O O . ASP A 1 87 ? -2.239 16.465 -7.122 1.00 82.31 87 ASP A O 1
ATOM 699 N N . PHE A 1 88 ? -1.610 14.450 -7.854 1.00 79.44 88 PHE A N 1
ATOM 700 C CA . PHE A 1 88 ? -2.744 13.724 -7.287 1.00 79.44 88 PHE A CA 1
ATOM 701 C C . PHE A 1 88 ? -2.824 13.866 -5.760 1.00 79.44 88 PHE A C 1
ATOM 703 O O . PHE A 1 88 ? -3.870 14.243 -5.239 1.00 79.44 88 PHE A O 1
ATOM 710 N N . ALA A 1 89 ? -1.716 13.644 -5.051 1.00 78.44 89 ALA A N 1
ATOM 711 C CA . ALA A 1 89 ? -1.611 13.733 -3.595 1.00 78.44 89 ALA A CA 1
ATOM 712 C C . ALA A 1 89 ? -1.870 15.145 -3.040 1.00 78.44 89 ALA A C 1
ATOM 714 O O . ALA A 1 89 ? -2.164 15.290 -1.856 1.00 78.44 89 ALA A O 1
ATOM 715 N N . THR A 1 90 ? -1.732 16.182 -3.874 1.00 73.56 90 THR A N 1
ATOM 716 C CA . THR A 1 90 ? -2.045 17.574 -3.506 1.00 73.56 90 THR A CA 1
ATOM 717 C C . THR A 1 90 ? -3.473 17.985 -3.880 1.00 73.56 90 THR A C 1
ATOM 719 O O . THR A 1 90 ? -4.005 18.924 -3.286 1.00 73.56 90 THR A O 1
ATOM 722 N N . CYS A 1 91 ? -4.094 17.301 -4.850 1.00 63.22 91 CYS A N 1
ATOM 723 C CA . CYS A 1 91 ? -5.422 17.616 -5.389 1.00 63.22 91 CYS A CA 1
ATOM 724 C C . CYS A 1 91 ? -6.554 16.775 -4.765 1.00 63.22 91 CYS A C 1
ATOM 726 O O . CYS A 1 91 ? -7.657 17.288 -4.570 1.00 63.22 91 CYS A O 1
ATOM 728 N N . GLU A 1 92 ? -6.305 15.500 -4.455 1.00 58.59 92 GLU A N 1
ATOM 729 C CA . GLU A 1 92 ? -7.123 14.679 -3.553 1.00 58.59 92 GLU A CA 1
ATOM 730 C C . GLU A 1 92 ? -6.594 14.877 -2.120 1.00 58.59 92 GLU A C 1
ATOM 732 O O . GLU A 1 92 ? -5.392 14.868 -1.909 1.00 58.59 92 GLU A O 1
ATOM 737 N N . LEU A 1 93 ? -7.361 15.044 -1.046 1.00 52.88 93 LEU A N 1
ATOM 738 C CA . LEU A 1 93 ? -8.779 14.857 -0.779 1.00 52.88 93 LEU A CA 1
ATOM 739 C C . LEU A 1 93 ? -9.078 15.566 0.554 1.00 52.88 93 LEU A C 1
ATOM 741 O O . LEU A 1 93 ? -8.198 15.746 1.393 1.00 52.88 93 LEU A O 1
ATOM 745 N N . ASP A 1 94 ? -10.350 15.911 0.737 1.00 52.31 94 ASP A N 1
ATOM 746 C CA . ASP A 1 94 ? -11.086 15.878 2.005 1.00 52.31 94 ASP A CA 1
ATOM 747 C C . ASP A 1 94 ? -10.256 15.373 3.205 1.00 52.31 94 ASP A C 1
ATOM 749 O O . ASP A 1 94 ? -10.032 14.169 3.381 1.00 52.31 94 ASP A O 1
ATOM 753 N N . SER A 1 95 ? -9.800 16.318 4.031 1.00 54.25 95 SER A N 1
ATOM 754 C CA . SER A 1 95 ? -8.908 16.120 5.182 1.00 54.25 95 SER A CA 1
ATOM 755 C C . SER A 1 95 ? -9.424 15.123 6.224 1.00 54.25 95 SER A C 1
ATOM 757 O O . SER A 1 95 ? -8.728 14.834 7.189 1.00 54.25 95 SER A O 1
ATOM 759 N N . ALA A 1 96 ? -10.622 14.566 6.043 1.00 57.47 96 ALA A N 1
ATOM 760 C CA . ALA A 1 96 ? -11.172 13.488 6.848 1.00 57.47 96 ALA A CA 1
ATOM 761 C C . ALA A 1 96 ? -10.494 12.118 6.628 1.00 57.47 96 ALA A C 1
ATOM 763 O O . ALA A 1 96 ? -10.571 11.269 7.518 1.00 57.47 96 ALA A O 1
ATOM 764 N N . ARG A 1 97 ? -9.868 11.860 5.465 1.00 67.50 97 ARG A N 1
ATOM 765 C CA . ARG A 1 97 ? -9.340 10.518 5.111 1.00 67.50 97 ARG A CA 1
ATOM 766 C C . ARG A 1 97 ? -7.824 10.352 5.232 1.00 67.50 97 ARG A C 1
ATOM 768 O O . ARG A 1 97 ? -7.363 9.214 5.213 1.00 67.50 97 ARG A O 1
ATOM 775 N N . GLY A 1 98 ? -7.079 11.442 5.394 1.00 78.44 98 GLY A N 1
ATOM 776 C CA . GLY A 1 98 ? -5.622 11.421 5.525 1.00 78.44 98 GLY A CA 1
ATOM 777 C C . GLY A 1 98 ? -4.882 12.104 4.378 1.00 78.44 98 GLY A C 1
ATOM 778 O O . GLY A 1 98 ? -5.506 12.613 3.451 1.00 78.44 98 GLY A O 1
ATOM 779 N N . SER A 1 99 ? -3.553 12.101 4.467 1.00 82.19 99 SER A N 1
ATOM 780 C CA . SER A 1 99 ? -2.646 12.766 3.527 1.00 82.19 99 SER A CA 1
ATOM 781 C C . SER A 1 99 ? -1.589 11.797 3.011 1.00 82.19 99 SER A C 1
ATOM 783 O O . SE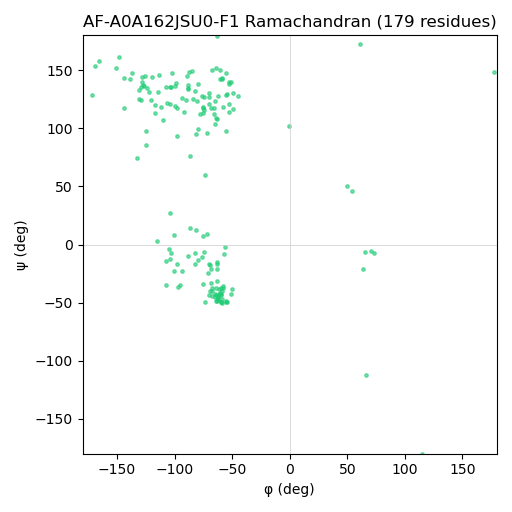R A 1 99 ? -1.024 11.011 3.776 1.00 82.19 99 SER A O 1
ATOM 785 N N . TRP A 1 100 ? -1.320 11.849 1.708 1.00 85.75 100 TRP A N 1
ATOM 786 C CA . TRP A 1 100 ? -0.243 11.083 1.089 1.00 85.75 100 TRP A CA 1
ATOM 787 C C . TRP A 1 100 ? 1.109 11.767 1.303 1.00 85.75 100 TRP A C 1
ATOM 789 O O . TRP A 1 100 ? 1.241 12.982 1.155 1.00 85.75 100 TRP A O 1
ATOM 799 N N . HIS A 1 101 ? 2.126 10.967 1.610 1.00 84.19 101 HIS A N 1
ATOM 800 C CA . HIS A 1 101 ? 3.507 11.395 1.793 1.00 84.19 101 HIS A CA 1
ATOM 801 C C . HIS A 1 101 ? 4.438 10.526 0.955 1.00 84.19 101 HIS A C 1
ATOM 803 O O . HIS A 1 101 ? 4.312 9.304 0.944 1.00 84.19 101 HIS A O 1
ATOM 809 N N . THR A 1 102 ? 5.392 11.162 0.282 1.00 85.31 102 THR A N 1
ATOM 810 C CA . THR A 1 102 ? 6.512 10.497 -0.389 1.00 85.31 102 THR A CA 1
ATOM 811 C C . THR A 1 102 ? 7.750 10.570 0.494 1.00 85.31 102 THR A C 1
ATOM 813 O O . THR A 1 102 ? 8.031 11.630 1.059 1.00 85.31 102 THR A O 1
ATOM 816 N N . PHE A 1 103 ? 8.526 9.496 0.568 1.00 82.12 103 PHE A N 1
ATOM 817 C CA . PHE A 1 103 ? 9.804 9.472 1.275 1.00 82.12 103 PHE A CA 1
ATOM 818 C C . PHE A 1 103 ? 10.856 8.732 0.447 1.00 82.12 103 PHE A C 1
ATOM 820 O O . PHE A 1 103 ? 10.539 7.809 -0.303 1.00 82.12 103 PHE A O 1
ATOM 827 N N . SER A 1 104 ? 12.115 9.151 0.572 1.00 75.38 104 SER A N 1
ATOM 828 C CA . SER A 1 104 ? 13.241 8.389 0.043 1.00 75.38 104 SER A CA 1
ATOM 829 C C . SER A 1 104 ? 13.696 7.395 1.099 1.00 75.38 104 SER A C 1
ATOM 831 O O . SER A 1 104 ? 13.836 7.741 2.276 1.00 75.38 104 SER A O 1
ATOM 833 N N . ASP A 1 105 ? 13.927 6.156 0.686 1.00 64.75 105 ASP A N 1
ATOM 834 C CA . ASP A 1 105 ? 14.490 5.165 1.586 1.00 64.75 105 ASP A CA 1
ATOM 835 C C . ASP A 1 105 ? 16.015 5.339 1.645 1.00 64.75 105 ASP A C 1
ATOM 837 O O . ASP A 1 105 ? 16.759 4.873 0.783 1.00 64.75 105 ASP A O 1
ATOM 841 N N . ASN A 1 106 ? 16.485 6.083 2.649 1.00 52.47 106 ASN A N 1
ATOM 842 C CA . ASN A 1 106 ? 17.909 6.368 2.849 1.00 52.47 106 ASN A CA 1
ATOM 843 C C . ASN A 1 106 ? 18.628 5.281 3.676 1.00 52.47 106 ASN A C 1
ATOM 845 O O . ASN A 1 106 ? 19.721 5.532 4.182 1.00 52.47 106 ASN A O 1
ATOM 849 N N . THR A 1 107 ? 18.036 4.097 3.872 1.00 50.19 107 THR A N 1
ATOM 850 C CA . THR A 1 107 ? 18.570 3.101 4.823 1.00 50.19 107 THR A CA 1
ATOM 851 C C . THR A 1 107 ? 19.820 2.351 4.357 1.00 50.19 107 THR A C 1
ATOM 853 O O . THR A 1 107 ? 20.447 1.684 5.174 1.00 50.19 107 THR A O 1
ATOM 856 N N . VAL A 1 108 ? 20.274 2.523 3.111 1.00 43.06 108 VAL A N 1
ATOM 857 C CA . VAL A 1 108 ? 21.562 1.975 2.648 1.00 43.06 108 VAL A CA 1
ATOM 858 C C . VAL A 1 108 ? 22.414 3.109 2.083 1.00 43.06 108 VAL A C 1
ATOM 860 O O . VAL A 1 108 ? 22.380 3.415 0.894 1.00 43.06 108 VAL A O 1
ATOM 863 N N . ALA A 1 109 ? 23.137 3.785 2.977 1.00 38.34 109 ALA A N 1
ATOM 864 C CA . ALA A 1 109 ? 24.010 4.920 2.672 1.00 38.34 109 ALA A CA 1
ATOM 865 C C . ALA A 1 109 ? 25.398 4.517 2.132 1.00 38.34 109 ALA A C 1
ATOM 867 O O . ALA A 1 109 ? 26.286 5.364 2.047 1.00 38.34 109 ALA A O 1
ATOM 868 N N . GLU A 1 110 ? 25.603 3.257 1.751 1.00 42.44 110 GLU A N 1
ATOM 869 C CA . GLU A 1 110 ? 26.862 2.803 1.162 1.00 42.44 110 GLU A CA 1
ATOM 870 C C . GLU A 1 110 ? 26.648 2.492 -0.326 1.00 42.44 110 GLU A C 1
ATOM 872 O O . GLU A 1 110 ? 25.969 1.544 -0.701 1.00 42.44 110 GLU A O 1
ATOM 877 N N . GLU A 1 111 ? 27.180 3.386 -1.166 1.00 43.84 111 GLU A N 1
ATOM 878 C CA . GLU A 1 111 ? 27.381 3.226 -2.615 1.00 43.84 111 GLU A CA 1
ATOM 879 C C . GLU A 1 111 ? 26.160 2.836 -3.472 1.00 43.84 111 GLU A C 1
ATOM 881 O O . GLU A 1 111 ? 26.263 2.027 -4.393 1.00 43.84 111 GLU A O 1
ATOM 886 N N . LYS A 1 112 ? 25.001 3.481 -3.287 1.00 45.47 112 LYS A N 1
ATOM 887 C CA . LYS A 1 112 ? 23.954 3.420 -4.320 1.00 45.47 112 LYS A CA 1
ATOM 888 C C . LYS A 1 112 ? 24.302 4.318 -5.508 1.00 45.47 112 LYS A C 1
ATOM 890 O O . LYS A 1 112 ? 24.333 5.545 -5.413 1.00 45.47 112 LYS A O 1
ATOM 895 N N . SER A 1 113 ? 24.551 3.683 -6.652 1.00 45.50 113 SER A N 1
ATOM 896 C CA . SER A 1 113 ? 24.581 4.337 -7.960 1.00 45.50 113 SER A CA 1
ATOM 897 C C . SER A 1 113 ? 23.254 5.072 -8.205 1.00 45.50 113 SER A C 1
ATOM 899 O O . SER A 1 113 ? 22.195 4.621 -7.775 1.00 45.50 113 SER A O 1
ATOM 901 N N . ALA A 1 114 ? 23.284 6.195 -8.927 1.00 48.38 114 ALA A N 1
ATOM 902 C CA . ALA A 1 114 ? 22.123 7.062 -9.183 1.00 48.38 114 ALA A CA 1
ATOM 903 C C . ALA A 1 114 ? 20.915 6.361 -9.856 1.00 48.38 114 ALA A C 1
ATOM 905 O O . ALA A 1 114 ? 19.847 6.955 -9.988 1.00 48.38 114 ALA A O 1
ATOM 906 N N . CYS A 1 115 ? 21.074 5.110 -10.292 1.00 46.41 115 CYS A N 1
ATOM 907 C CA . CYS A 1 115 ? 20.036 4.265 -10.879 1.00 46.41 115 CYS A CA 1
ATOM 908 C C . CYS A 1 115 ? 19.130 3.541 -9.863 1.00 46.41 115 CYS A C 1
ATOM 910 O O . CYS A 1 115 ? 18.130 2.962 -10.287 1.00 46.41 115 CYS A O 1
ATOM 912 N N . ASP A 1 116 ? 19.434 3.618 -8.565 1.00 57.06 116 ASP A N 1
ATOM 913 C CA . ASP A 1 116 ? 18.823 2.812 -7.494 1.00 57.06 116 ASP A CA 1
ATOM 914 C C . ASP A 1 116 ? 17.798 3.585 -6.636 1.00 57.06 116 ASP A C 1
ATOM 916 O O . ASP A 1 116 ? 17.590 3.319 -5.449 1.00 57.06 116 ASP A O 1
ATOM 920 N N . TYR A 1 117 ? 17.183 4.605 -7.240 1.00 69.25 117 TYR A N 1
ATOM 921 C CA . TYR A 1 117 ? 16.243 5.501 -6.574 1.00 69.25 117 TYR A CA 1
ATOM 922 C C . TYR A 1 117 ? 14.855 4.858 -6.471 1.00 69.25 117 TYR A C 1
ATOM 924 O O . TYR A 1 117 ? 14.083 4.865 -7.432 1.00 69.25 117 TYR A O 1
ATOM 932 N N . SER A 1 118 ? 14.538 4.307 -5.300 1.00 77.56 118 SER A N 1
ATOM 933 C CA . SER A 1 118 ? 13.181 3.925 -4.917 1.00 77.56 118 SER A CA 1
ATOM 934 C C . SER A 1 118 ? 12.470 5.092 -4.236 1.00 77.56 118 SER A C 1
ATOM 936 O O . SER A 1 118 ? 13.080 5.887 -3.513 1.00 77.56 118 SER A O 1
ATOM 938 N N . VAL A 1 119 ? 11.163 5.205 -4.468 1.00 85.69 119 VAL A N 1
ATOM 939 C CA . VAL A 1 119 ? 10.310 6.156 -3.751 1.00 85.69 119 VAL A CA 1
ATOM 940 C C . VAL A 1 119 ? 9.273 5.379 -2.971 1.00 85.69 119 VAL A C 1
ATOM 942 O O . VAL A 1 119 ? 8.465 4.649 -3.546 1.00 85.69 119 VAL A O 1
ATOM 945 N N . GLY A 1 120 ? 9.289 5.560 -1.657 1.00 87.06 120 GLY A N 1
ATOM 946 C CA . GLY A 1 120 ? 8.250 5.063 -0.780 1.00 87.06 120 GLY A CA 1
ATOM 947 C C . GLY A 1 120 ? 7.078 6.037 -0.703 1.00 87.06 120 GLY A C 1
ATOM 948 O O . GLY A 1 120 ? 7.250 7.257 -0.784 1.00 87.06 120 GLY A O 1
ATOM 949 N N . PHE A 1 121 ? 5.880 5.498 -0.499 1.00 88.12 121 PHE A N 1
ATOM 950 C CA . PHE A 1 121 ? 4.665 6.268 -0.242 1.00 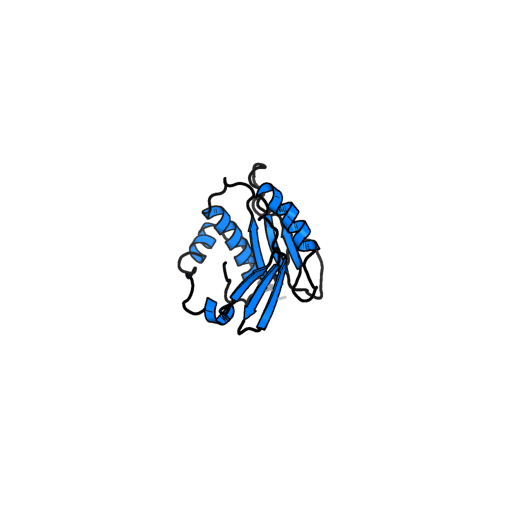88.12 121 PHE A CA 1
ATOM 951 C C . PHE A 1 121 ? 4.016 5.788 1.037 1.00 88.12 121 PHE A C 1
ATOM 953 O O . PHE A 1 121 ? 4.008 4.589 1.320 1.00 88.12 121 PHE A O 1
ATOM 960 N N . ALA A 1 122 ? 3.410 6.712 1.769 1.00 88.38 122 ALA A N 1
ATOM 961 C CA . ALA A 1 122 ? 2.546 6.380 2.883 1.00 88.38 122 ALA A CA 1
ATOM 962 C C . ALA A 1 122 ? 1.302 7.269 2.904 1.00 88.38 122 ALA A C 1
ATOM 964 O O . ALA A 1 122 ? 1.383 8.463 2.624 1.00 88.38 122 ALA A O 1
ATOM 965 N N . LEU A 1 123 ? 0.156 6.692 3.265 1.00 87.62 123 LEU A N 1
ATOM 966 C CA . LEU A 1 123 ? -1.060 7.444 3.584 1.00 87.62 123 LEU A CA 1
ATOM 967 C C . LEU A 1 123 ? -1.164 7.580 5.099 1.00 87.62 123 LEU A C 1
ATOM 969 O O . LEU A 1 123 ? -1.285 6.567 5.790 1.00 87.62 123 LEU A O 1
ATOM 973 N N . HIS A 1 124 ? -1.126 8.804 5.614 1.00 85.88 124 HIS A N 1
ATOM 974 C CA . HIS A 1 124 ? -1.208 9.076 7.047 1.00 85.88 124 HIS A CA 1
ATOM 975 C C . HIS A 1 124 ? -2.597 9.570 7.419 1.00 85.88 124 HIS A C 1
ATOM 977 O O . HIS A 1 124 ? -3.144 10.446 6.750 1.00 85.88 124 HIS A O 1
ATOM 983 N N . MET A 1 125 ? -3.160 9.055 8.512 1.00 82.50 125 MET A N 1
ATOM 984 C CA . MET A 1 125 ? -4.380 9.643 9.067 1.00 82.50 125 MET A CA 1
ATOM 985 C C . MET A 1 125 ? -4.093 11.041 9.623 1.00 82.50 125 MET A C 1
ATOM 987 O O . MET A 1 125 ? -2.995 11.276 10.130 1.00 82.50 125 MET A O 1
ATOM 991 N N . PRO A 1 126 ? -5.074 11.958 9.604 1.00 70.06 126 PRO A N 1
ATOM 992 C CA . PRO A 1 126 ? -4.915 13.261 10.230 1.00 70.06 126 PRO A CA 1
ATOM 993 C C . PRO A 1 126 ? -4.739 13.059 11.739 1.00 70.06 126 PRO A C 1
ATOM 995 O O . PRO A 1 126 ? -5.681 12.680 12.438 1.00 70.06 126 PRO A O 1
ATOM 998 N N . THR A 1 127 ? -3.532 13.280 12.250 1.00 66.62 127 THR A N 1
ATOM 999 C CA . THR A 1 127 ? -3.254 13.310 13.688 1.00 66.62 127 THR A CA 1
ATOM 1000 C C . THR A 1 127 ? -3.132 14.759 14.152 1.00 66.62 127 THR A C 1
ATOM 1002 O O . THR A 1 127 ? -2.710 15.647 13.414 1.00 66.62 127 THR A O 1
ATOM 1005 N N . SER A 1 128 ? -3.536 15.032 15.393 1.00 52.56 128 SER A N 1
ATOM 1006 C CA . SER A 1 128 ? -3.573 16.388 15.958 1.00 52.56 128 SER A CA 1
ATOM 1007 C C . SER A 1 128 ? -2.200 16.959 16.345 1.00 52.56 128 SER A C 1
ATOM 1009 O O . SER A 1 128 ? -2.150 18.016 16.968 1.00 52.56 128 SER A O 1
ATOM 1011 N N . SER A 1 129 ? -1.093 16.284 16.027 1.00 48.44 129 SER A N 1
ATOM 1012 C CA . SER A 1 129 ? 0.230 16.648 16.538 1.00 48.44 129 SER A CA 1
ATOM 1013 C C . SER A 1 129 ? 1.308 16.404 15.488 1.00 48.44 129 SER A C 1
ATOM 1015 O O . SER A 1 129 ? 1.546 15.264 15.108 1.00 48.44 129 SER A O 1
ATOM 1017 N N . VAL A 1 130 ? 1.987 17.474 15.064 1.00 49.91 130 VAL A N 1
ATOM 1018 C CA . VAL A 1 130 ? 3.150 17.413 14.170 1.00 49.91 130 VAL A CA 1
ATOM 1019 C C . VAL A 1 130 ? 4.362 18.027 14.860 1.00 49.91 130 VAL A C 1
ATOM 1021 O O . VAL A 1 130 ? 4.346 19.190 15.257 1.00 49.91 130 VAL A O 1
ATOM 1024 N N . SER A 1 131 ? 5.427 17.241 14.946 1.00 44.16 131 SER A N 1
ATOM 1025 C CA . SER A 1 131 ? 6.832 17.663 14.978 1.00 44.16 131 SER A CA 1
ATOM 1026 C C . SER A 1 131 ? 7.644 16.373 14.862 1.00 44.16 131 SER A C 1
ATOM 1028 O O . SER A 1 131 ? 7.376 15.439 15.603 1.00 44.16 131 SER A O 1
ATOM 1030 N N . GLY A 1 132 ? 8.616 16.161 13.987 1.00 50.72 132 GLY A N 1
ATOM 1031 C CA . GLY A 1 132 ? 9.281 16.932 12.949 1.00 50.72 132 GLY A CA 1
ATOM 1032 C C . GLY A 1 132 ? 10.376 16.000 12.396 1.00 50.72 132 GLY A C 1
ATOM 1033 O O . GLY A 1 132 ? 10.892 15.154 13.124 1.00 50.72 132 GLY A O 1
ATOM 1034 N N . VAL A 1 133 ? 10.709 16.128 11.109 1.00 53.81 133 VAL A N 1
ATOM 1035 C CA . VAL A 1 133 ? 11.864 15.521 10.400 1.00 53.81 133 VAL A CA 1
ATOM 1036 C C . VAL A 1 133 ? 11.927 13.979 10.291 1.00 53.81 133 VAL A C 1
ATOM 1038 O O . VAL A 1 133 ? 12.566 13.490 9.362 1.00 53.81 133 VAL A O 1
ATOM 1041 N N . LYS A 1 134 ? 11.241 13.187 11.128 1.00 60.78 134 LYS A N 1
ATOM 1042 C CA . LYS A 1 134 ? 11.218 11.713 11.020 1.00 60.78 134 LYS A CA 1
ATOM 1043 C C . LYS A 1 134 ? 9.869 11.200 10.509 1.00 60.78 134 LYS A C 1
ATOM 1045 O O . LYS A 1 134 ? 8.824 11.642 10.981 1.00 60.78 134 LYS A O 1
ATOM 1050 N N . MET A 1 135 ? 9.910 10.258 9.565 1.00 68.69 135 MET A N 1
ATOM 1051 C CA . MET A 1 135 ? 8.734 9.527 9.083 1.00 68.69 135 MET A CA 1
ATOM 1052 C C . MET A 1 135 ? 7.983 8.913 10.273 1.00 68.69 135 MET A C 1
ATOM 1054 O O . MET A 1 135 ? 8.570 8.160 11.053 1.00 68.69 135 MET A O 1
ATOM 1058 N N . GLN A 1 136 ? 6.711 9.277 10.444 1.00 78.44 136 GLN A N 1
ATOM 1059 C CA . GLN A 1 136 ? 5.898 8.864 11.589 1.00 78.44 136 GLN A CA 1
ATOM 1060 C C . GLN A 1 136 ? 5.026 7.664 11.200 1.00 78.44 136 GLN A C 1
ATOM 1062 O O . GLN A 1 136 ? 3.945 7.806 10.639 1.00 78.44 136 GLN A O 1
ATOM 1067 N N . TRP A 1 137 ? 5.523 6.461 11.468 1.00 87.19 137 TRP A N 1
ATOM 1068 C CA . TRP A 1 137 ? 4.864 5.213 11.075 1.00 87.19 137 TRP A CA 1
ATOM 1069 C C . TRP A 1 137 ? 3.657 4.834 11.947 1.00 87.19 137 TRP A C 1
ATOM 1071 O O . TRP A 1 137 ? 2.890 3.944 11.585 1.00 87.19 137 TRP A O 1
ATOM 1081 N N . ASP A 1 138 ? 3.452 5.508 13.078 1.00 85.56 138 ASP A N 1
ATOM 1082 C CA . ASP A 1 138 ? 2.349 5.255 14.019 1.00 85.56 138 ASP A CA 1
ATOM 1083 C C . ASP A 1 138 ? 0.958 5.620 13.461 1.00 85.56 138 ASP A C 1
ATOM 1085 O O . ASP A 1 138 ? -0.054 5.092 13.922 1.00 85.56 138 ASP A O 1
ATOM 1089 N N . CYS A 1 139 ? 0.901 6.481 12.442 1.00 85.19 139 CYS A N 1
ATOM 1090 C CA . CYS A 1 139 ? -0.332 6.948 11.808 1.00 85.19 139 CYS A CA 1
ATOM 1091 C C . CYS A 1 139 ? -0.479 6.518 10.340 1.00 85.19 139 CYS A C 1
ATOM 1093 O O . CYS A 1 139 ? -1.487 6.849 9.704 1.00 85.19 139 CYS A O 1
ATOM 1095 N N . ALA A 1 140 ? 0.471 5.738 9.816 1.00 87.88 140 ALA A N 1
ATOM 1096 C CA . ALA A 1 140 ? 0.427 5.196 8.463 1.00 87.88 140 ALA A CA 1
ATOM 1097 C C . ALA A 1 140 ? -0.663 4.113 8.313 1.00 87.88 140 ALA A C 1
ATOM 1099 O O . ALA A 1 140 ? -0.760 3.177 9.108 1.00 87.88 140 ALA A O 1
ATOM 1100 N N . GLN A 1 141 ? -1.495 4.222 7.280 1.00 86.00 141 GLN A N 1
ATOM 1101 C CA . GLN A 1 141 ? -2.545 3.248 6.948 1.00 86.00 141 GLN A CA 1
ATOM 1102 C C . GLN A 1 141 ? -2.218 2.422 5.714 1.00 86.00 141 GLN A C 1
ATOM 1104 O O . GLN A 1 141 ? -2.571 1.246 5.649 1.00 86.00 141 GLN A O 1
ATOM 1109 N N . VAL A 1 142 ? -1.551 3.046 4.748 1.00 87.94 142 VAL A N 1
ATOM 1110 C CA . VAL A 1 142 ? -1.106 2.423 3.504 1.00 87.94 142 VAL A CA 1
ATOM 1111 C C . VAL A 1 142 ? 0.371 2.720 3.358 1.00 87.94 142 VAL A C 1
ATOM 1113 O O . VAL A 1 142 ? 0.788 3.839 3.651 1.00 87.94 142 VAL A O 1
ATOM 1116 N N . VAL A 1 143 ? 1.132 1.731 2.900 1.00 89.62 143 VAL A N 1
ATOM 1117 C CA . VAL A 1 143 ? 2.526 1.886 2.491 1.00 89.62 143 VAL A CA 1
ATOM 1118 C C . VAL A 1 143 ? 2.707 1.295 1.104 1.00 89.62 143 VAL A C 1
ATOM 1120 O O . VAL A 1 143 ? 2.064 0.303 0.761 1.00 89.62 143 VAL A O 1
ATOM 1123 N N . GLY A 1 144 ? 3.559 1.917 0.303 1.00 88.94 144 GLY A N 1
ATOM 1124 C CA . GLY A 1 144 ? 3.874 1.467 -1.044 1.00 88.94 144 GLY A CA 1
ATOM 1125 C C . GLY A 1 144 ? 5.306 1.816 -1.413 1.00 88.94 144 GLY A C 1
ATOM 1126 O O . GLY A 1 144 ? 5.923 2.680 -0.797 1.00 88.94 144 GLY A O 1
ATOM 1127 N N . GLN A 1 145 ? 5.818 1.139 -2.432 1.00 87.00 145 GLN A N 1
ATOM 1128 C CA . GLN A 1 145 ? 7.146 1.355 -2.997 1.00 87.00 145 GLN A CA 1
ATOM 1129 C C . GLN A 1 145 ? 6.997 1.461 -4.514 1.00 87.00 145 GLN A C 1
ATOM 1131 O O . GLN A 1 145 ? 6.314 0.639 -5.128 1.00 87.00 145 GLN A O 1
ATOM 1136 N N . PHE A 1 146 ? 7.624 2.464 -5.117 1.00 84.94 146 PHE A N 1
ATOM 1137 C CA . PHE A 1 146 ? 7.700 2.627 -6.564 1.00 84.94 146 PHE A CA 1
ATOM 1138 C C . PHE A 1 146 ? 9.153 2.669 -6.990 1.00 84.94 146 PHE A C 1
ATOM 1140 O O . PHE A 1 146 ? 9.963 3.432 -6.459 1.00 84.94 146 PHE A O 1
ATOM 1147 N N . HIS A 1 147 ? 9.440 1.874 -8.009 1.00 81.94 147 HIS A N 1
ATOM 1148 C CA . HIS A 1 147 ? 10.735 1.812 -8.649 1.00 81.94 147 HIS A CA 1
ATOM 1149 C C . HIS A 1 147 ? 10.542 2.260 -10.102 1.00 81.94 147 HIS A C 1
ATOM 1151 O O . HIS A 1 147 ? 9.840 1.583 -10.851 1.00 81.94 147 HIS A O 1
ATOM 1157 N N . PRO A 1 148 ? 11.106 3.411 -10.513 1.00 72.62 148 PRO A N 1
ATOM 1158 C CA . PRO A 1 148 ? 10.946 3.933 -11.871 1.00 72.62 148 PRO A CA 1
ATOM 1159 C C . PRO A 1 148 ? 11.684 3.102 -12.929 1.00 72.62 148 PRO A C 1
ATOM 1161 O O . PRO A 1 148 ? 11.413 3.254 -14.118 1.00 72.62 148 PRO A O 1
ATOM 1164 N N . ASN A 1 149 ? 12.624 2.257 -12.498 1.00 70.19 149 ASN A N 1
ATOM 1165 C CA . ASN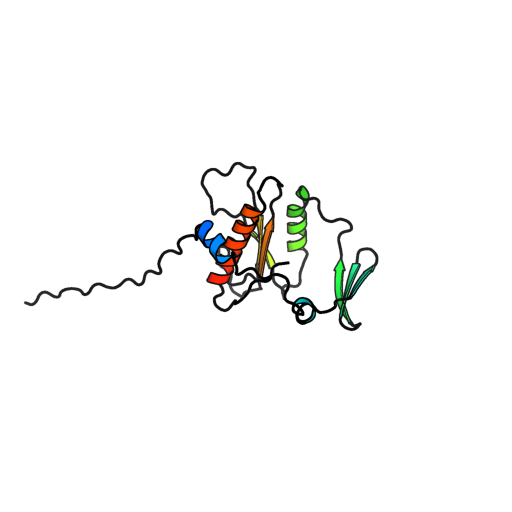 A 1 149 ? 13.478 1.452 -13.354 1.00 70.19 149 ASN A CA 1
ATOM 1166 C C . ASN A 1 149 ? 13.182 -0.040 -13.156 1.00 70.19 149 ASN A C 1
ATOM 1168 O O . ASN A 1 149 ? 13.243 -0.535 -12.033 1.00 70.19 149 ASN A O 1
ATOM 1172 N N . ASP A 1 150 ? 13.000 -0.772 -14.256 1.00 65.81 150 ASP A N 1
ATOM 1173 C CA . ASP A 1 150 ? 12.760 -2.228 -14.266 1.00 65.81 150 ASP A CA 1
ATOM 1174 C C . ASP A 1 150 ? 14.007 -3.070 -13.914 1.00 65.81 150 ASP A C 1
ATOM 1176 O O . ASP A 1 150 ? 14.015 -4.288 -14.081 1.00 65.81 150 ASP A O 1
ATOM 1180 N N . TYR A 1 151 ? 15.098 -2.439 -13.471 1.00 70.19 151 TYR A N 1
ATOM 1181 C CA . TYR A 1 151 ? 16.358 -3.128 -13.178 1.00 70.19 151 TYR A CA 1
ATOM 1182 C C . TYR A 1 151 ? 16.391 -3.776 -11.797 1.00 70.19 151 TYR A C 1
ATOM 1184 O O . TYR A 1 151 ? 17.249 -4.625 -11.564 1.00 70.19 151 TYR A O 1
ATOM 1192 N N . LEU A 1 152 ? 15.484 -3.393 -10.896 1.00 71.38 152 LEU A N 1
ATOM 1193 C CA . LEU A 1 152 ? 15.421 -3.997 -9.574 1.00 71.38 152 LEU A CA 1
ATOM 1194 C C . LEU A 1 152 ? 14.683 -5.338 -9.644 1.00 71.38 152 LEU A C 1
ATOM 1196 O O . LEU A 1 152 ? 13.532 -5.383 -10.094 1.00 71.38 152 LEU A O 1
ATOM 1200 N N . PRO A 1 153 ? 15.312 -6.437 -9.194 1.00 79.00 153 PRO A N 1
ATOM 1201 C CA . PRO A 1 153 ? 14.624 -7.698 -8.997 1.00 79.00 153 PRO A CA 1
ATOM 1202 C C . PRO A 1 153 ? 13.363 -7.499 -8.153 1.00 79.00 153 PRO A C 1
ATOM 1204 O O . PRO A 1 153 ? 13.368 -6.787 -7.151 1.00 79.00 153 PRO A O 1
ATOM 1207 N N . TYR A 1 154 ? 12.282 -8.190 -8.524 1.00 80.06 154 TYR A N 1
ATOM 1208 C CA . TYR A 1 154 ? 11.036 -8.203 -7.748 1.00 80.06 154 TYR A CA 1
ATOM 1209 C C . TYR A 1 154 ? 11.282 -8.507 -6.263 1.00 80.06 154 TYR A C 1
ATOM 1211 O O . TYR A 1 154 ? 10.653 -7.919 -5.388 1.00 80.06 154 TYR A O 1
ATOM 1219 N N . GLN A 1 155 ? 12.224 -9.417 -6.005 1.00 81.31 155 GLN A N 1
ATOM 1220 C CA . GLN A 1 155 ? 12.653 -9.812 -4.673 1.00 81.31 155 GLN A CA 1
ATOM 1221 C C . GLN A 1 155 ? 13.113 -8.606 -3.839 1.00 81.31 155 GLN A C 1
ATOM 1223 O O . GLN A 1 155 ? 12.607 -8.417 -2.738 1.00 81.31 155 GLN A O 1
ATOM 1228 N N . ASP A 1 156 ? 13.984 -7.757 -4.379 1.00 79.75 156 ASP A N 1
ATOM 1229 C CA . ASP A 1 156 ? 14.531 -6.598 -3.664 1.00 79.75 156 ASP A CA 1
ATOM 1230 C C . ASP A 1 156 ? 13.444 -5.554 -3.392 1.00 79.75 156 ASP A C 1
ATOM 1232 O O . ASP A 1 156 ? 13.334 -5.018 -2.287 1.00 79.75 156 ASP A O 1
ATOM 1236 N N . GLY A 1 157 ? 12.557 -5.332 -4.369 1.00 80.50 157 GLY A N 1
ATOM 1237 C CA . GLY A 1 157 ? 11.388 -4.473 -4.183 1.00 80.50 157 GLY A CA 1
ATOM 1238 C C . GLY A 1 157 ? 10.440 -4.984 -3.091 1.00 80.50 157 GLY A C 1
ATOM 1239 O O . GLY A 1 157 ? 9.905 -4.188 -2.313 1.00 80.50 157 GLY A O 1
ATOM 1240 N N . LEU A 1 158 ? 10.256 -6.305 -2.994 1.00 82.81 158 LEU A N 1
ATOM 1241 C CA . LEU A 1 158 ? 9.448 -6.933 -1.950 1.00 82.81 158 LEU A CA 1
ATOM 1242 C C . LEU A 1 158 ? 10.091 -6.775 -0.566 1.00 82.81 158 LEU A C 1
ATOM 1244 O O . LEU A 1 158 ? 9.387 -6.400 0.369 1.00 82.81 158 LEU A O 1
ATOM 1248 N N . ILE A 1 159 ? 11.406 -6.983 -0.432 1.00 83.38 159 ILE A N 1
ATOM 1249 C CA . ILE A 1 159 ? 12.138 -6.722 0.824 1.00 83.38 159 ILE A CA 1
ATOM 1250 C C . ILE A 1 159 ? 11.903 -5.285 1.273 1.00 83.38 159 ILE A C 1
ATOM 1252 O O . ILE A 1 159 ? 11.542 -5.041 2.423 1.00 83.38 159 ILE A O 1
ATOM 1256 N N . GLN A 1 160 ? 12.084 -4.331 0.361 1.00 82.44 160 GLN A N 1
ATOM 1257 C CA . GLN A 1 160 ? 11.959 -2.907 0.649 1.00 82.44 160 GLN A CA 1
ATOM 1258 C C . GLN A 1 160 ? 10.553 -2.561 1.165 1.00 82.44 160 GLN A C 1
ATOM 1260 O O . GLN A 1 160 ? 10.390 -1.830 2.148 1.00 82.44 160 GLN A O 1
ATOM 1265 N N . LEU A 1 161 ? 9.522 -3.138 0.543 1.00 85.94 161 LEU A N 1
ATOM 1266 C CA . LEU A 1 161 ? 8.143 -2.999 1.001 1.00 85.94 161 LEU A CA 1
ATOM 1267 C C . LEU A 1 161 ? 7.941 -3.640 2.381 1.00 85.94 161 LEU A C 1
ATOM 1269 O O . LEU A 1 161 ? 7.294 -3.048 3.246 1.00 85.94 161 LEU A O 1
ATOM 1273 N N . CYS A 1 162 ? 8.514 -4.819 2.609 1.00 85.50 162 CYS A N 1
ATOM 1274 C CA . CYS A 1 162 ? 8.407 -5.539 3.872 1.00 85.50 162 CYS A CA 1
ATOM 1275 C C . CYS A 1 162 ? 9.148 -4.850 5.026 1.00 85.50 162 CYS A C 1
ATOM 1277 O O . CYS A 1 162 ? 8.632 -4.852 6.143 1.00 85.50 162 CYS A O 1
ATOM 1279 N N . ARG A 1 163 ? 10.271 -4.171 4.762 1.00 85.62 163 ARG A N 1
ATOM 1280 C CA . ARG A 1 163 ? 10.934 -3.265 5.717 1.00 85.62 163 ARG A CA 1
ATOM 1281 C C . ARG A 1 163 ? 9.991 -2.142 6.153 1.00 85.62 163 ARG A C 1
ATOM 1283 O O . ARG A 1 163 ? 9.766 -1.950 7.344 1.00 85.62 163 ARG A O 1
ATOM 1290 N N . SER A 1 164 ? 9.360 -1.460 5.194 1.00 86.06 164 SER A N 1
ATOM 1291 C CA . SER A 1 164 ? 8.385 -0.397 5.497 1.00 86.06 164 SER A CA 1
ATOM 1292 C C . SER A 1 164 ? 7.175 -0.931 6.279 1.00 86.06 164 SER A C 1
ATOM 1294 O O . SER A 1 164 ? 6.719 -0.324 7.245 1.00 86.06 164 SER A O 1
ATOM 1296 N N . ALA A 1 165 ? 6.659 -2.098 5.892 1.00 86.44 165 ALA A N 1
ATOM 1297 C CA . ALA A 1 165 ? 5.582 -2.791 6.593 1.00 86.44 165 ALA A CA 1
ATOM 1298 C C . ALA A 1 165 ? 5.949 -3.157 8.041 1.00 86.44 165 ALA A C 1
ATOM 1300 O O . ALA A 1 165 ? 5.130 -3.007 8.950 1.00 86.44 165 ALA A O 1
ATOM 1301 N N . HIS A 1 166 ? 7.175 -3.624 8.261 1.00 85.69 166 HIS A N 1
ATOM 1302 C CA . HIS A 1 166 ? 7.696 -3.936 9.584 1.00 85.69 166 HIS A CA 1
ATOM 1303 C C . HIS A 1 166 ? 7.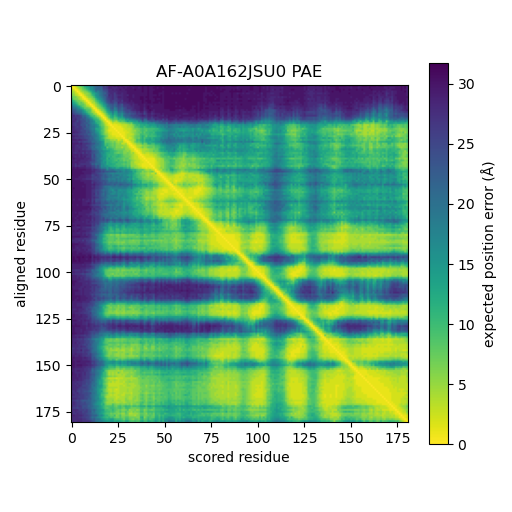763 -2.688 10.477 1.00 85.69 166 HIS A C 1
ATOM 1305 O O . HIS A 1 166 ? 7.279 -2.724 11.611 1.00 85.69 166 HIS A O 1
ATOM 1311 N N . ASP A 1 167 ? 8.251 -1.563 9.951 1.00 86.19 167 ASP A N 1
ATOM 1312 C CA . ASP A 1 167 ? 8.285 -0.289 10.679 1.00 86.19 167 ASP A CA 1
ATOM 1313 C C . ASP A 1 167 ? 6.884 0.186 11.101 1.00 86.19 167 ASP A C 1
ATOM 1315 O O . ASP A 1 167 ? 6.695 0.691 12.217 1.00 86.19 167 ASP A O 1
ATOM 1319 N N . VAL A 1 168 ? 5.877 -0.036 10.247 1.00 87.00 168 VAL A N 1
ATOM 1320 C CA . VAL A 1 168 ? 4.464 0.202 10.576 1.00 87.00 168 VAL A CA 1
ATOM 1321 C C . VAL A 1 168 ? 4.005 -0.688 11.729 1.00 87.00 168 VAL A C 1
ATOM 1323 O O . VAL A 1 168 ? 3.371 -0.188 12.656 1.00 87.00 168 VAL A O 1
ATOM 1326 N N . PHE A 1 169 ? 4.320 -1.986 11.710 1.00 86.44 169 PHE A N 1
ATOM 1327 C CA . PHE A 1 169 ? 3.920 -2.912 12.776 1.00 86.44 169 PHE A CA 1
ATOM 1328 C C . PHE A 1 169 ? 4.562 -2.587 14.122 1.00 86.44 169 PHE A C 1
ATOM 1330 O O . PHE A 1 169 ? 3.859 -2.562 15.134 1.00 86.44 169 PHE A O 1
ATOM 1337 N N . ILE A 1 170 ? 5.866 -2.295 14.146 1.00 86.31 170 ILE A N 1
ATOM 1338 C CA . ILE A 1 170 ? 6.549 -1.879 15.380 1.00 86.31 170 ILE A CA 1
ATOM 1339 C C . ILE A 1 170 ? 5.906 -0.611 15.944 1.00 86.31 170 ILE A C 1
ATOM 1341 O O . ILE A 1 170 ? 5.712 -0.491 17.155 1.00 86.31 170 ILE A O 1
ATOM 1345 N N . SER A 1 171 ? 5.544 0.324 15.067 1.00 87.25 171 SER A N 1
ATOM 1346 C CA . SER A 1 171 ? 4.952 1.603 15.465 1.00 87.25 171 SER A CA 1
ATOM 1347 C C . SER A 1 171 ? 3.457 1.505 15.795 1.00 87.25 171 SER A C 1
ATOM 1349 O O . SER A 1 171 ? 2.897 2.432 16.379 1.00 87.25 171 SER A O 1
ATOM 1351 N N . GLN A 1 172 ? 2.801 0.393 15.448 1.00 88.44 172 GLN A N 1
ATOM 1352 C CA . GLN A 1 172 ? 1.374 0.144 15.664 1.00 88.44 172 GLN A CA 1
ATOM 1353 C C . GLN A 1 172 ? 1.159 -1.255 16.268 1.00 88.44 172 GLN A C 1
ATOM 1355 O O . GLN A 1 172 ? 0.654 -2.148 15.588 1.00 88.44 172 GLN A O 1
ATOM 1360 N N . PRO A 1 173 ? 1.465 -1.464 17.563 1.00 82.06 173 PRO A N 1
ATOM 1361 C CA . PRO A 1 173 ? 1.449 -2.792 18.191 1.00 82.06 173 PRO A CA 1
ATOM 1362 C C . PRO A 1 173 ? 0.064 -3.460 18.231 1.00 82.06 173 PRO A C 1
ATOM 1364 O O . PRO A 1 173 ? -0.046 -4.656 18.488 1.00 82.06 173 PRO A O 1
ATOM 1367 N N . THR A 1 174 ? -1.012 -2.706 17.992 1.00 85.12 174 THR A N 1
ATOM 1368 C CA . THR A 1 174 ? -2.381 -3.232 17.887 1.00 85.12 174 THR A CA 1
ATOM 1369 C C . THR A 1 174 ? -2.754 -3.675 16.471 1.00 85.12 174 THR A C 1
ATOM 1371 O O . THR A 1 174 ? -3.802 -4.298 16.285 1.00 85.12 174 THR A O 1
ATOM 1374 N N . ARG A 1 175 ? -1.930 -3.372 15.461 1.00 83.44 175 ARG A N 1
ATOM 1375 C CA . ARG A 1 175 ? -2.131 -3.828 14.085 1.00 83.44 175 ARG A CA 1
ATOM 1376 C C . ARG A 1 175 ? -1.739 -5.300 14.001 1.00 83.44 175 ARG A C 1
ATOM 1378 O O . ARG A 1 175 ? -0.596 -5.661 14.237 1.00 83.44 175 ARG A O 1
ATOM 1385 N N . LEU A 1 176 ? -2.703 -6.152 13.658 1.00 78.44 176 LEU A N 1
ATOM 1386 C CA . LEU A 1 176 ? -2.511 -7.608 13.598 1.00 78.44 176 LEU A CA 1
ATOM 1387 C C . LEU A 1 176 ? -2.232 -8.124 12.183 1.00 78.44 176 LEU A C 1
ATOM 1389 O O . LEU A 1 176 ? -1.803 -9.260 12.012 1.00 78.44 176 LEU A O 1
ATOM 1393 N N . PHE A 1 177 ? -2.525 -7.316 11.167 1.00 76.50 177 PHE A N 1
ATOM 1394 C CA . PHE A 1 177 ? -2.470 -7.727 9.771 1.00 76.50 177 PHE A CA 1
ATOM 1395 C C . PHE A 1 177 ? -2.146 -6.547 8.854 1.00 76.50 177 PHE A C 1
ATOM 1397 O O . PHE A 1 177 ? -2.500 -5.397 9.129 1.00 76.50 177 PHE A O 1
ATOM 1404 N N . LEU A 1 178 ? -1.509 -6.871 7.730 1.00 77.38 178 LEU A N 1
ATOM 1405 C CA . LEU A 1 178 ? -1.409 -6.014 6.557 1.00 77.38 178 LEU A CA 1
ATOM 1406 C C . LEU A 1 178 ? -2.177 -6.657 5.412 1.00 77.38 178 LEU A C 1
ATOM 1408 O O . LEU A 1 178 ? -2.226 -7.880 5.280 1.00 77.38 178 LEU A O 1
ATOM 1412 N N . HIS A 1 179 ? -2.775 -5.811 4.587 1.00 73.88 179 HIS A N 1
ATOM 1413 C CA . HIS A 1 179 ? -3.457 -6.231 3.377 1.00 73.88 179 HIS A CA 1
ATOM 1414 C C . HIS A 1 179 ? -2.654 -5.720 2.186 1.00 73.88 179 HIS A C 1
ATOM 1416 O O . HIS A 1 179 ? -2.466 -4.513 2.054 1.00 73.88 179 HIS A O 1
ATOM 1422 N N . GLY A 1 180 ? -2.164 -6.645 1.361 1.00 69.50 180 GLY A N 1
ATOM 1423 C CA . GLY A 1 180 ? -1.608 -6.336 0.046 1.00 69.50 180 GLY A CA 1
ATOM 1424 C C . GLY A 1 180 ? -2.710 -6.330 -1.013 1.00 69.50 180 GLY A C 1
ATOM 1425 O O . GLY A 1 180 ? -3.691 -7.069 -0.883 1.00 69.50 180 GLY A O 1
ATOM 1426 N N . LEU A 1 181 ? -2.540 -5.492 -2.033 1.00 58.69 181 LEU A N 1
ATOM 1427 C CA . LEU A 1 181 ? -3.366 -5.416 -3.239 1.00 58.69 181 LEU A CA 1
ATOM 1428 C C . LEU A 1 181 ? -2.489 -5.659 -4.465 1.00 58.69 181 LEU A C 1
ATOM 1430 O O . LEU A 1 181 ? -1.329 -5.191 -4.436 1.00 58.69 181 LEU A O 1
#

Radius of gyration: 21.95 Å; Cα contacts (8 Å, |Δi|>4): 156; chains: 1; bounding box: 60×37×79 Å

pLDDT: mean 71.86, std 15.45, range [32.22, 89.94]

Foldseek 3Di:
DDDDDDDDDPPPPPPPPPQDDLVNLVVVCPPPDDDDDPCPCCVPVNPWDWDDDPQWIFTDHPNHTPDIDRHPPDDDQLVCNVVVVVVVQVVDDDLQFFGKDKDWDCPDVPDDDPQFTKIKMFGFRDDPDDDDDDDQLLRTDDIAIRRSDPPDDPSVRVSVRSSSVVVNCVSHVVDPDDDDD

Mean predicted aligned error: 13.81 Å

Organism: NCBI:txid1081107